Protein AF-F4L832-F1 (afdb_monomer)

Sequence (263 aa):
MEQKNLGWAYYREYYKGLIHEEIEGKIKMSGGSVEAQKMFKNGYPLRYQGEYLDLLHERLRKSANAMIEGQIAGRGILSGVGIKHNMGLLNELVMGFTFDFTTGMPFIAGSSLKGALRAHCERNTPTILQPLLENEQHPFTQKQFVDLLFEGKDTRNPKAPRWLSTYEQCHFIGAAPAVDVLLGTDIITPHQHPLKKPTPLPFLKMQAGGHFQFYFYLSAHVTSFFPADQLLDCFAQMLTRYGLGAKTNYDFGRIDQATWEKF

InterPro domains:
  IPR005537 CRISPR type III-associated protein [PF03787] (93-165)
  IPR010172 CRISPR-associated protein, TM1791 [PTHR39965] (51-257)
  IPR010172 CRISPR-associated protein, TM1791 [TIGR01898] (77-255)

Secondary structure (DSSP, 8-state):
-----HHHHHHTGGGTT-EEEEETTEEEEES--HHHHHHHHH-EEGGGGHHHHHHHHHHHHTT-SEEEEEEE-TT-B---TTS----S-TT---B--EE-TTT--EEEEHHHHHHHHHHHHHTT-HHHHHHHH--TTS---HHHHHHHHHS-EE-SSTTS-EEPPGGGS-EEEEEEE-TT-EEEEEEE---SSTTSPP--EEEEEEPTTSEEEEEEE--HHHHTTS-HHHHHHHHHHHHHHH-SSS-GGGT-S-EEEEEEEE-

Nearest PDB structures (foldseek):
  6ifn-assembly1_E  TM=5.897E-01  e=6.686E-08  Streptococcus thermophilus ND03
  6ifr-assembly1_E  TM=6.059E-01  e=6.277E-08  Streptococcus thermophilus ND03
  8x5d-assembly1_H  TM=5.656E-01  e=5.193E-08  Mycobacterium tuberculosis
  6mus-assembly1_D  TM=5.943E-01  e=2.448E-06  Thermococcus onnurineus
  6ify-assembly1_E  TM=6.165E-01  e=4.322E-06  Streptococcus thermophilus ND03

Mean predicted aligned error: 6.68 Å

Structure (mmCIF, N/CA/C/O backbone):
data_AF-F4L832-F1
#
_entry.id   AF-F4L832-F1
#
loop_
_atom_site.group_PDB
_atom_site.id
_atom_site.type_symbol
_atom_site.label_atom_id
_atom_site.label_alt_id
_atom_site.label_comp_id
_atom_site.label_asym_id
_atom_site.label_entity_id
_atom_site.label_seq_id
_atom_site.pdbx_PDB_ins_code
_atom_site.Cartn_x
_atom_site.Cartn_y
_atom_site.Cartn_z
_atom_site.occupancy
_atom_site.B_iso_or_equiv
_atom_site.auth_seq_id
_atom_site.auth_comp_id
_atom_site.auth_asym_id
_atom_site.auth_atom_id
_atom_site.pdbx_PDB_model_num
ATOM 1 N N . MET A 1 1 ? 17.086 -18.440 -13.517 1.00 60.38 1 MET A N 1
ATOM 2 C CA . MET A 1 1 ? 17.535 -17.038 -13.396 1.00 60.38 1 MET A CA 1
ATOM 3 C C . MET A 1 1 ? 17.931 -16.867 -11.942 1.00 60.38 1 MET A C 1
ATOM 5 O O . MET A 1 1 ? 17.162 -17.315 -11.103 1.00 60.38 1 MET A O 1
ATOM 9 N N . GLU A 1 2 ? 19.136 -16.381 -11.656 1.00 65.31 2 GLU A N 1
ATOM 10 C CA . GLU A 1 2 ? 19.635 -16.241 -10.278 1.00 65.31 2 GLU A CA 1
ATOM 11 C C . GLU A 1 2 ? 18.838 -15.173 -9.510 1.00 65.31 2 GLU A C 1
ATOM 13 O O . GLU A 1 2 ? 18.338 -14.221 -10.124 1.00 65.31 2 GLU A O 1
ATOM 18 N N . GLN A 1 3 ? 18.704 -15.343 -8.191 1.00 73.44 3 GLN A N 1
ATOM 19 C CA . GLN A 1 3 ? 18.137 -14.320 -7.313 1.00 73.44 3 GLN A CA 1
ATOM 20 C C . GLN A 1 3 ? 18.998 -13.060 -7.356 1.00 73.44 3 GLN A C 1
ATOM 22 O O . GLN A 1 3 ? 20.225 -13.112 -7.328 1.00 73.44 3 GLN A O 1
ATOM 27 N N . LYS A 1 4 ? 18.341 -11.907 -7.441 1.00 80.75 4 LYS A N 1
ATOM 28 C CA . LYS A 1 4 ? 18.994 -10.596 -7.526 1.00 80.75 4 LYS A CA 1
ATOM 29 C C . LYS A 1 4 ? 18.297 -9.624 -6.600 1.00 80.75 4 LYS A C 1
ATOM 31 O O . LYS A 1 4 ? 17.077 -9.523 -6.645 1.00 80.75 4 LYS A O 1
ATOM 36 N N . ASN A 1 5 ? 19.053 -8.831 -5.850 1.00 88.44 5 ASN A N 1
ATOM 37 C CA . ASN A 1 5 ? 18.483 -7.708 -5.113 1.00 88.44 5 ASN A CA 1
ATOM 38 C C . ASN A 1 5 ? 17.891 -6.694 -6.115 1.00 88.44 5 ASN A C 1
ATOM 40 O O . ASN A 1 5 ? 18.630 -5.942 -6.757 1.00 88.44 5 ASN A O 1
ATOM 44 N N . LEU A 1 6 ? 16.563 -6.703 -6.289 1.00 90.19 6 LEU A N 1
ATOM 45 C CA . LEU A 1 6 ? 15.897 -5.922 -7.338 1.00 90.19 6 LEU A CA 1
ATOM 46 C C . LEU A 1 6 ? 16.019 -4.419 -7.103 1.00 90.19 6 LEU A C 1
ATOM 48 O O . LEU A 1 6 ? 16.164 -3.670 -8.065 1.00 90.19 6 LEU A O 1
ATOM 52 N N . GLY A 1 7 ? 16.037 -3.981 -5.844 1.00 89.88 7 GLY A N 1
ATOM 53 C CA . GLY A 1 7 ? 16.311 -2.594 -5.484 1.00 89.88 7 GLY A CA 1
ATOM 54 C C . GLY A 1 7 ? 17.694 -2.142 -5.944 1.00 89.88 7 GLY A C 1
ATOM 55 O O . GLY A 1 7 ? 17.823 -1.094 -6.572 1.00 89.88 7 GLY A O 1
ATOM 56 N N . TRP A 1 8 ? 18.735 -2.938 -5.702 1.00 89.06 8 TRP A N 1
ATOM 57 C CA . TRP A 1 8 ? 20.086 -2.621 -6.166 1.00 89.06 8 TRP A CA 1
ATOM 58 C C . TRP A 1 8 ? 20.197 -2.675 -7.695 1.00 89.06 8 TRP A C 1
ATOM 60 O O . TRP A 1 8 ? 20.806 -1.789 -8.301 1.00 89.06 8 TRP A O 1
ATOM 70 N N . ALA A 1 9 ? 19.545 -3.654 -8.328 1.00 89.00 9 ALA A N 1
ATOM 71 C CA . ALA A 1 9 ? 19.466 -3.741 -9.783 1.00 89.00 9 ALA A CA 1
ATOM 72 C C . ALA A 1 9 ? 18.782 -2.504 -10.391 1.00 89.00 9 ALA A C 1
ATOM 74 O O . ALA A 1 9 ? 19.250 -1.970 -11.396 1.00 89.00 9 ALA A O 1
ATOM 75 N N . TYR A 1 10 ? 17.708 -2.020 -9.762 1.00 88.94 10 TYR A N 1
ATOM 76 C CA . TYR A 1 10 ? 16.971 -0.834 -10.187 1.00 88.94 10 TYR A CA 1
ATOM 77 C C . TYR A 1 10 ? 17.787 0.442 -9.961 1.00 88.94 10 TYR A C 1
ATOM 79 O O . TYR A 1 10 ? 18.141 1.112 -10.921 1.00 88.94 10 TYR A O 1
ATOM 87 N N . TYR A 1 11 ? 18.180 0.738 -8.719 1.00 87.12 11 TYR A N 1
ATOM 88 C CA . TYR A 1 11 ? 18.820 2.011 -8.371 1.00 87.12 11 TYR A CA 1
ATOM 89 C C . TYR A 1 11 ? 20.280 2.135 -8.817 1.00 87.12 11 TYR A C 1
ATOM 91 O O . TYR A 1 11 ? 20.771 3.256 -8.954 1.00 87.12 11 TYR A O 1
ATOM 99 N N . ARG A 1 12 ? 21.011 1.024 -8.988 1.00 86.06 12 ARG A N 1
ATOM 100 C CA . ARG A 1 12 ? 22.450 1.051 -9.302 1.00 86.06 12 ARG A CA 1
ATOM 101 C C . ARG A 1 12 ? 22.798 0.362 -10.612 1.00 86.06 12 ARG A C 1
ATOM 103 O O . ARG A 1 12 ? 23.390 1.008 -11.474 1.00 86.06 12 ARG A O 1
ATOM 110 N N . GLU A 1 13 ? 22.462 -0.917 -10.791 1.00 85.81 13 GLU A N 1
ATOM 111 C CA . GLU A 1 13 ? 22.891 -1.633 -12.008 1.00 85.81 13 GLU A CA 1
ATOM 112 C C . GLU A 1 13 ? 22.283 -1.074 -13.283 1.00 85.81 13 GLU A C 1
ATOM 114 O O . GLU A 1 13 ? 22.968 -1.037 -14.304 1.00 85.81 13 GLU A O 1
ATOM 119 N N . TYR A 1 14 ? 21.035 -0.608 -13.224 1.00 84.12 14 TYR A N 1
ATOM 120 C CA . TYR A 1 14 ? 20.351 0.023 -14.349 1.00 84.12 14 TYR A CA 1
ATOM 121 C C . TYR A 1 14 ? 21.203 1.128 -14.999 1.00 84.12 14 TYR A C 1
ATOM 123 O O . TYR A 1 14 ? 21.216 1.259 -16.228 1.00 84.12 14 TYR A O 1
ATOM 131 N N . TYR A 1 15 ? 21.971 1.857 -14.180 1.00 80.94 15 TYR A N 1
ATOM 132 C CA . TYR A 1 15 ? 22.859 2.943 -14.596 1.00 80.94 15 TYR A CA 1
ATOM 133 C C . TYR A 1 15 ? 24.339 2.548 -14.719 1.00 80.94 15 TYR A C 1
ATOM 135 O O . TYR A 1 15 ? 25.163 3.354 -15.156 1.00 80.94 15 TYR A O 1
ATOM 143 N N . LYS A 1 16 ? 24.721 1.325 -14.336 1.00 79.19 16 LYS A N 1
ATOM 144 C CA . LYS A 1 16 ? 26.123 0.888 -14.348 1.00 79.19 16 LYS A CA 1
ATOM 145 C C . LYS A 1 16 ? 26.653 0.836 -15.778 1.00 79.19 16 LYS A C 1
ATOM 147 O O . LYS A 1 16 ? 26.051 0.192 -16.627 1.00 79.19 16 LYS A O 1
ATOM 152 N N . GLY A 1 17 ? 27.811 1.446 -16.021 1.00 66.44 17 GLY A N 1
ATOM 153 C CA . GLY A 1 17 ? 28.461 1.437 -17.335 1.00 66.44 17 GLY A CA 1
ATOM 154 C C . GLY A 1 17 ? 27.869 2.428 -18.336 1.00 66.44 17 GLY A C 1
ATOM 155 O O . GLY A 1 17 ? 28.212 2.354 -19.512 1.00 66.44 17 GLY A O 1
ATOM 156 N N . LEU A 1 18 ? 26.998 3.335 -17.884 1.00 68.25 18 LEU A N 1
ATOM 157 C CA . LEU A 1 18 ? 26.601 4.481 -18.688 1.00 68.25 18 LEU A CA 1
ATOM 158 C C . LEU A 1 18 ? 27.792 5.404 -18.903 1.00 68.25 18 LEU A C 1
ATOM 160 O O . LEU A 1 18 ? 28.392 5.896 -17.946 1.00 68.25 18 LEU A O 1
ATOM 164 N N . ILE A 1 19 ? 28.106 5.632 -20.168 1.00 59.28 19 ILE A N 1
ATOM 165 C CA . ILE A 1 19 ? 29.060 6.626 -20.621 1.00 59.28 19 ILE A CA 1
ATOM 166 C C . ILE A 1 19 ? 28.260 7.882 -20.961 1.00 59.28 19 ILE A C 1
ATOM 168 O O . ILE A 1 19 ? 27.184 7.835 -21.560 1.00 59.28 19 ILE A O 1
ATOM 172 N N . HIS A 1 20 ? 28.768 9.016 -20.494 1.00 59.28 20 HIS A N 1
ATOM 173 C CA . HIS A 1 20 ? 28.181 10.317 -20.751 1.00 59.28 20 HIS A CA 1
ATOM 174 C C . HIS A 1 20 ? 28.579 10.774 -22.157 1.00 59.28 20 HIS A C 1
ATOM 176 O O . HIS A 1 20 ? 29.700 11.237 -22.362 1.00 59.28 20 HIS A O 1
ATOM 182 N N . GLU A 1 21 ? 27.666 10.642 -23.117 1.00 58.84 21 GLU A N 1
ATOM 183 C CA . GLU A 1 21 ? 27.825 11.199 -24.460 1.00 58.84 21 GLU A CA 1
ATOM 184 C C . GLU A 1 21 ? 26.785 12.291 -24.703 1.00 58.84 21 GLU A C 1
ATOM 186 O O . GLU A 1 21 ? 25.569 12.063 -24.675 1.00 58.84 21 GLU A O 1
ATOM 191 N N . GLU A 1 22 ? 27.282 13.502 -24.941 1.00 55.94 22 GLU A N 1
ATOM 192 C CA . GLU A 1 22 ? 26.466 14.638 -25.337 1.00 55.94 22 GLU A CA 1
ATOM 193 C C . GLU A 1 22 ? 26.288 14.614 -26.858 1.00 55.94 22 GLU A C 1
ATOM 195 O O . GLU A 1 22 ? 27.242 14.786 -27.616 1.00 55.94 22 GLU A O 1
ATOM 200 N N . ILE A 1 23 ? 25.057 14.376 -27.314 1.00 58.91 23 ILE A N 1
ATOM 201 C CA . ILE A 1 23 ? 24.708 14.355 -28.737 1.00 58.91 23 ILE A CA 1
ATOM 202 C C . ILE A 1 23 ? 23.571 15.355 -28.945 1.00 58.91 23 ILE A C 1
ATOM 204 O O . ILE A 1 23 ? 22.490 15.194 -28.381 1.00 58.91 23 ILE A O 1
ATOM 208 N N . GLU A 1 24 ? 23.811 16.398 -29.746 1.00 58.53 24 GLU A N 1
ATOM 209 C CA . GLU A 1 24 ? 22.832 17.467 -30.032 1.00 58.53 24 GLU A CA 1
ATOM 210 C C . GLU A 1 24 ? 22.280 18.160 -28.763 1.00 58.53 24 GLU A C 1
ATOM 212 O O . GLU A 1 24 ? 21.089 18.463 -28.668 1.00 58.53 24 GLU A O 1
ATOM 217 N N . GLY A 1 25 ? 23.130 18.377 -27.750 1.00 62.59 25 GLY A N 1
ATOM 218 C CA . GLY A 1 25 ? 22.741 19.016 -26.482 1.00 62.59 25 GLY A CA 1
ATOM 219 C C . GLY A 1 25 ? 21.813 18.167 -25.602 1.00 62.59 25 GLY A C 1
ATOM 220 O O . GLY A 1 25 ? 21.220 18.675 -24.649 1.00 62.59 25 GLY A O 1
ATOM 221 N N . LYS A 1 26 ? 21.649 16.875 -25.919 1.00 55.97 26 LYS A N 1
ATOM 222 C CA . LYS A 1 26 ? 20.944 15.895 -25.088 1.00 55.97 26 LYS A CA 1
ATOM 223 C C . LYS A 1 26 ? 21.894 14.782 -24.677 1.00 55.97 26 LYS A C 1
ATOM 225 O O . LYS A 1 26 ? 22.643 14.252 -25.495 1.00 55.97 26 LYS A O 1
ATOM 230 N N . ILE A 1 27 ? 21.800 14.386 -23.411 1.00 58.72 27 ILE A N 1
ATOM 231 C CA . ILE A 1 27 ? 22.553 13.250 -22.889 1.00 58.72 27 ILE A CA 1
ATOM 232 C C . ILE A 1 27 ? 21.872 11.971 -23.385 1.00 58.72 27 ILE A C 1
ATOM 234 O O . ILE A 1 27 ? 20.693 11.719 -23.102 1.00 58.72 27 ILE A O 1
ATOM 238 N N . LYS A 1 28 ? 22.603 11.167 -24.158 1.00 59.31 28 LYS A N 1
ATOM 239 C CA . LYS A 1 28 ? 22.165 9.832 -24.576 1.00 59.31 28 LYS A CA 1
ATOM 240 C C . LYS A 1 28 ? 22.881 8.764 -23.761 1.00 59.31 28 LYS A C 1
ATOM 242 O O . LYS A 1 28 ? 23.989 8.954 -23.281 1.00 59.31 28 LYS A O 1
ATOM 247 N N . MET A 1 29 ? 22.216 7.620 -23.628 1.00 60.00 29 MET A N 1
ATOM 248 C CA . MET A 1 29 ? 22.819 6.421 -23.058 1.00 60.00 29 MET A CA 1
ATOM 249 C C . MET A 1 29 ? 23.718 5.768 -24.116 1.00 60.00 29 MET A C 1
ATOM 251 O O . MET A 1 29 ? 23.193 5.213 -25.084 1.00 60.00 29 MET A O 1
ATOM 255 N N . SER A 1 30 ? 25.039 5.805 -23.938 1.00 52.66 30 SER A N 1
ATOM 256 C CA . SER A 1 30 ? 25.967 4.881 -24.598 1.00 52.66 30 SER A CA 1
ATOM 257 C C . SER A 1 30 ? 26.594 3.984 -23.523 1.00 52.66 30 SER A C 1
ATOM 259 O O . SER A 1 30 ? 27.064 4.453 -22.492 1.00 52.66 30 SER A O 1
ATOM 261 N N . GLY A 1 31 ? 26.502 2.661 -23.683 1.00 54.34 31 G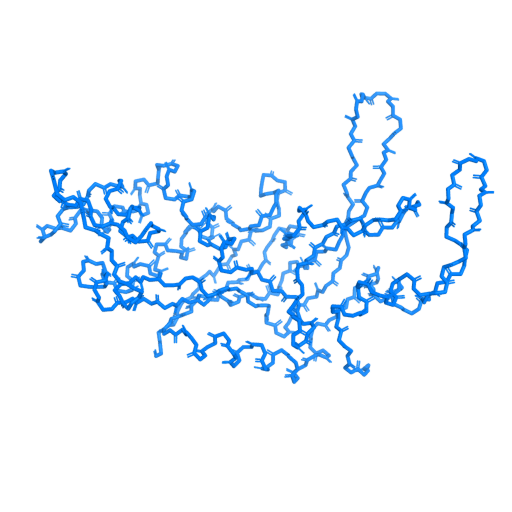LY A N 1
ATOM 262 C CA . GLY A 1 31 ? 26.856 1.725 -22.603 1.00 54.34 31 GLY A CA 1
ATOM 263 C C . GLY A 1 31 ? 25.839 1.679 -21.445 1.00 54.34 31 GLY A C 1
ATOM 264 O O . GLY A 1 31 ? 24.960 2.526 -21.318 1.00 54.34 31 GLY A O 1
ATOM 265 N N . GLY A 1 32 ? 25.890 0.610 -20.645 1.00 54.06 32 GLY A N 1
ATOM 266 C CA . GLY A 1 32 ? 24.939 0.297 -19.571 1.00 54.06 32 GLY A CA 1
ATOM 267 C C . GLY A 1 32 ? 24.910 -1.208 -19.269 1.00 54.06 32 GLY A C 1
ATOM 268 O O . GLY A 1 32 ? 25.296 -2.002 -20.131 1.00 54.06 32 GLY A O 1
ATOM 269 N N . SER A 1 33 ? 24.422 -1.644 -18.099 1.00 63.56 33 SER A N 1
ATOM 270 C CA . SER A 1 33 ? 24.081 -3.061 -17.891 1.00 63.56 33 SER A CA 1
ATOM 271 C C . SER A 1 33 ? 22.912 -3.417 -18.808 1.00 63.56 33 SER A C 1
ATOM 273 O O . SER A 1 33 ? 21.738 -3.254 -18.464 1.00 63.56 33 SER A O 1
ATOM 275 N N . VAL A 1 34 ? 23.246 -3.889 -20.014 1.00 68.25 34 VAL A N 1
ATOM 276 C CA . VAL A 1 34 ? 22.296 -4.380 -21.020 1.00 68.25 34 VAL A CA 1
ATOM 277 C C . VAL A 1 34 ? 21.351 -5.397 -20.388 1.00 68.25 34 VAL A C 1
ATOM 279 O O . VAL A 1 34 ? 20.174 -5.443 -20.729 1.00 68.25 34 VAL A O 1
ATOM 282 N N . GLU A 1 35 ? 21.856 -6.178 -19.438 1.00 75.81 35 GLU A N 1
ATOM 283 C CA . GLU A 1 35 ? 21.089 -7.176 -18.715 1.00 75.81 35 GLU A CA 1
ATOM 284 C C . GLU A 1 35 ? 20.028 -6.552 -17.800 1.00 75.81 35 GLU A C 1
ATOM 286 O O . GLU A 1 35 ? 18.855 -6.863 -17.975 1.00 75.81 35 GLU A O 1
ATOM 291 N N . ALA A 1 36 ? 20.385 -5.630 -16.894 1.00 78.44 36 ALA A N 1
ATOM 292 C CA . ALA A 1 36 ? 19.419 -5.008 -15.977 1.00 78.44 36 ALA A CA 1
ATOM 293 C C . ALA A 1 36 ? 18.361 -4.181 -16.729 1.00 78.44 36 ALA A C 1
ATOM 295 O O . ALA A 1 36 ? 17.170 -4.234 -16.420 1.00 78.44 36 ALA A O 1
ATOM 296 N N . GLN A 1 37 ? 18.768 -3.4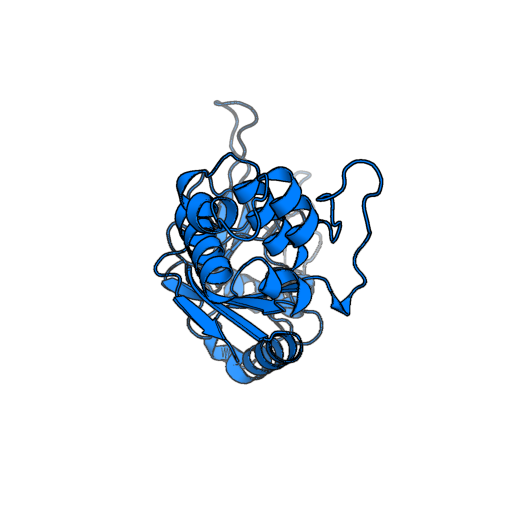62 -17.777 1.00 78.19 37 GLN A N 1
ATOM 297 C CA . GLN A 1 37 ? 17.837 -2.685 -18.597 1.00 78.19 37 GLN A CA 1
ATOM 298 C C . GLN A 1 37 ? 16.880 -3.584 -19.389 1.00 78.19 37 GLN A C 1
ATOM 300 O O . GLN A 1 37 ? 15.681 -3.304 -19.430 1.00 78.19 37 GLN A O 1
ATOM 305 N N . LYS A 1 38 ? 17.378 -4.674 -19.995 1.00 81.12 38 LYS A N 1
ATOM 306 C CA . LYS A 1 38 ? 16.525 -5.672 -20.662 1.00 81.12 38 LYS A CA 1
ATOM 307 C C . LYS A 1 38 ? 15.611 -6.373 -19.664 1.00 81.12 38 LYS A C 1
ATOM 309 O O . LYS A 1 38 ? 14.452 -6.591 -19.984 1.00 81.12 38 LYS A O 1
ATOM 314 N N . MET A 1 39 ? 16.105 -6.676 -18.466 1.00 84.75 39 MET A N 1
ATOM 315 C CA . MET A 1 39 ? 15.353 -7.337 -17.402 1.00 84.75 39 MET A CA 1
ATOM 316 C C . MET A 1 39 ? 14.091 -6.551 -17.034 1.00 84.75 39 MET A C 1
ATOM 318 O O . MET A 1 39 ? 12.999 -7.105 -17.064 1.00 84.75 39 MET A O 1
ATOM 322 N N . PHE A 1 40 ? 14.209 -5.249 -16.754 1.00 84.56 40 PHE A N 1
ATOM 323 C CA . PHE A 1 40 ? 13.033 -4.444 -16.414 1.00 84.56 40 PHE A CA 1
ATOM 324 C C . PHE A 1 40 ? 12.120 -4.196 -17.620 1.00 84.56 40 PHE A C 1
ATOM 326 O O . PHE A 1 40 ? 10.904 -4.301 -17.483 1.00 84.56 40 PHE A O 1
ATOM 333 N N . LYS A 1 41 ? 12.680 -3.923 -18.808 1.00 81.62 41 LYS A N 1
ATOM 334 C CA . LYS A 1 41 ? 11.889 -3.656 -20.025 1.00 81.62 41 LYS A CA 1
ATOM 335 C C . LYS A 1 41 ? 11.112 -4.877 -20.523 1.00 81.62 41 LYS A C 1
ATOM 337 O O . LYS A 1 41 ? 9.981 -4.727 -20.971 1.00 81.62 41 LYS A O 1
ATOM 342 N N . ASN A 1 42 ? 11.695 -6.071 -20.428 1.00 85.00 42 ASN A N 1
ATOM 343 C CA . ASN A 1 42 ? 11.050 -7.321 -20.847 1.00 85.00 42 ASN A CA 1
ATOM 344 C C . ASN A 1 42 ? 10.125 -7.900 -19.764 1.00 85.00 42 ASN A C 1
ATOM 346 O O . ASN A 1 42 ? 9.394 -8.853 -20.023 1.00 85.00 42 ASN A O 1
ATOM 350 N N . GLY A 1 43 ? 10.159 -7.316 -18.568 1.00 85.00 43 GLY A N 1
ATOM 351 C CA . GLY A 1 43 ? 9.450 -7.784 -17.394 1.00 85.00 43 GLY A CA 1
ATOM 352 C C . GLY A 1 43 ? 10.228 -8.831 -16.596 1.00 85.00 43 GLY A C 1
ATOM 353 O O . GLY A 1 43 ? 11.010 -9.617 -17.135 1.00 85.00 43 GLY A O 1
ATOM 354 N N . TYR A 1 44 ? 10.001 -8.833 -15.283 1.00 85.44 44 TYR A N 1
ATOM 355 C CA . TYR A 1 44 ? 10.706 -9.695 -14.337 1.00 85.44 44 TYR A CA 1
ATOM 356 C C . TYR A 1 44 ? 9.737 -10.416 -13.384 1.00 85.44 44 TYR A C 1
ATOM 358 O O . TYR A 1 44 ? 9.117 -9.760 -12.542 1.00 85.44 44 TYR A O 1
ATOM 366 N N . PRO A 1 45 ? 9.569 -11.747 -13.510 1.00 86.31 45 PRO A N 1
ATOM 367 C CA . PRO A 1 45 ? 8.714 -12.533 -12.619 1.00 86.31 45 PRO A CA 1
ATOM 368 C C . PRO A 1 45 ? 9.276 -12.598 -11.192 1.00 86.31 45 PRO A C 1
ATOM 370 O O . PRO A 1 45 ? 10.419 -13.020 -11.001 1.00 86.31 45 PRO A O 1
ATOM 373 N N . LEU A 1 46 ? 8.470 -12.260 -10.181 1.00 83.19 46 LEU A N 1
ATOM 374 C CA . LEU A 1 46 ? 8.908 -12.286 -8.780 1.00 83.19 46 LEU A CA 1
ATOM 375 C C . LEU A 1 46 ? 9.076 -13.695 -8.207 1.00 83.19 46 LEU A C 1
ATOM 377 O O . LEU A 1 46 ? 9.824 -13.858 -7.252 1.00 83.19 46 LEU A O 1
ATOM 381 N N . ARG A 1 47 ? 8.517 -14.736 -8.832 1.00 81.50 47 ARG A N 1
ATOM 382 C CA . ARG A 1 47 ? 8.802 -16.142 -8.478 1.00 81.50 47 ARG A CA 1
ATOM 383 C C . ARG A 1 47 ? 10.294 -16.500 -8.478 1.00 81.50 47 ARG A C 1
ATOM 385 O O . ARG A 1 47 ? 10.686 -17.482 -7.862 1.00 81.50 47 ARG A O 1
ATOM 392 N N . TYR A 1 48 ? 11.138 -15.727 -9.166 1.00 80.44 48 TYR A N 1
ATOM 393 C CA . TYR A 1 48 ? 12.593 -15.905 -9.126 1.00 80.44 48 TYR A CA 1
ATOM 394 C C . TYR A 1 48 ? 13.240 -15.361 -7.845 1.00 80.44 48 TYR A C 1
ATOM 396 O O . TYR A 1 48 ? 14.445 -15.494 -7.691 1.00 80.44 48 TYR A O 1
ATOM 404 N N . GLN A 1 49 ? 12.460 -14.769 -6.938 1.00 84.50 49 GLN A N 1
ATOM 405 C CA . GLN A 1 49 ? 12.902 -14.102 -5.711 1.00 84.50 49 GLN A CA 1
ATOM 406 C C . GLN A 1 49 ? 12.365 -14.770 -4.442 1.00 84.50 49 GLN A C 1
ATOM 408 O O . GLN A 1 49 ? 12.291 -14.105 -3.417 1.00 84.50 49 GLN A O 1
ATOM 413 N N . GLY A 1 50 ? 11.981 -16.054 -4.509 1.00 85.00 50 GLY A N 1
ATOM 414 C CA . GLY A 1 50 ? 11.295 -16.775 -3.424 1.00 85.00 50 GLY A CA 1
ATOM 415 C C . GLY A 1 50 ? 11.831 -16.460 -2.025 1.00 85.00 50 GLY A C 1
ATOM 416 O O . GLY A 1 50 ? 11.104 -15.891 -1.227 1.00 85.00 50 GLY A O 1
ATOM 417 N N . GLU A 1 51 ? 13.126 -16.680 -1.774 1.00 89.38 51 GLU A N 1
ATOM 418 C CA . GLU A 1 51 ? 13.729 -16.449 -0.448 1.00 89.38 51 GLU A CA 1
ATOM 419 C C . GLU A 1 51 ? 13.647 -14.983 0.015 1.00 89.38 51 GLU A C 1
ATOM 421 O O . GLU A 1 51 ? 13.317 -14.706 1.166 1.00 89.38 51 GLU A O 1
ATOM 426 N N . TYR A 1 52 ? 13.919 -14.016 -0.866 1.00 90.88 52 TYR A N 1
ATOM 427 C CA . TYR A 1 52 ? 13.819 -12.592 -0.523 1.00 90.88 52 TYR A CA 1
ATOM 428 C C . TYR A 1 52 ? 12.378 -12.144 -0.317 1.00 90.88 52 TYR A C 1
ATOM 430 O O . TYR A 1 52 ? 12.118 -11.260 0.503 1.00 90.88 52 TYR A O 1
ATOM 438 N N . LEU A 1 53 ? 11.444 -12.747 -1.049 1.00 91.12 53 LEU A N 1
ATOM 439 C CA . LEU A 1 53 ? 10.033 -12.467 -0.882 1.00 91.12 53 LEU A CA 1
ATOM 440 C C . LEU A 1 53 ? 9.511 -13.052 0.433 1.00 91.12 53 LEU A C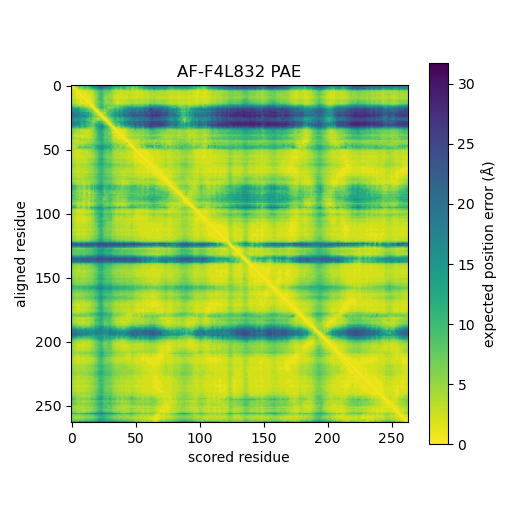 1
ATOM 442 O O . LEU A 1 53 ? 8.849 -12.340 1.186 1.00 91.12 53 LEU A O 1
ATOM 446 N N . ASP A 1 54 ? 9.896 -14.282 0.759 1.00 92.62 54 ASP A N 1
ATOM 447 C CA . ASP A 1 54 ? 9.568 -14.942 2.022 1.00 92.62 54 ASP A CA 1
ATOM 448 C C . ASP A 1 54 ? 10.098 -14.136 3.216 1.00 92.62 54 ASP A C 1
ATOM 450 O O . ASP A 1 54 ? 9.353 -13.866 4.158 1.00 92.62 54 ASP A O 1
ATOM 454 N N . LEU A 1 55 ? 11.342 -13.645 3.144 1.00 93.25 55 LEU A N 1
ATOM 455 C CA . LEU A 1 55 ? 11.922 -12.762 4.165 1.00 93.25 55 LEU A CA 1
ATOM 456 C C . LEU A 1 55 ? 11.146 -11.443 4.321 1.00 93.25 55 LEU A C 1
ATOM 458 O O . LEU A 1 55 ? 10.975 -10.947 5.441 1.00 93.25 55 LEU A O 1
ATOM 462 N N . LEU A 1 56 ? 10.669 -10.855 3.217 1.00 93.75 56 LEU A N 1
ATOM 463 C CA . LEU A 1 56 ? 9.839 -9.651 3.270 1.00 93.75 56 LEU A CA 1
ATOM 464 C C . LEU A 1 56 ? 8.510 -9.949 3.975 1.00 93.75 56 LEU A C 1
ATOM 466 O O . LEU A 1 56 ? 8.131 -9.206 4.885 1.00 93.75 56 LEU A O 1
ATOM 470 N N . HIS A 1 57 ? 7.829 -11.031 3.592 1.00 95.00 57 HIS A N 1
ATOM 471 C CA . HIS A 1 57 ? 6.574 -11.450 4.213 1.00 95.00 57 HIS A CA 1
ATOM 472 C C . HIS A 1 57 ? 6.754 -11.781 5.695 1.00 95.00 57 HIS A C 1
ATOM 474 O O . HIS A 1 57 ? 5.970 -11.302 6.510 1.00 95.00 57 HIS A O 1
ATOM 480 N N . GLU A 1 58 ? 7.809 -12.506 6.079 1.00 94.06 58 GLU A N 1
ATOM 481 C CA . GLU A 1 58 ? 8.116 -12.820 7.479 1.00 94.06 58 GLU A CA 1
ATOM 482 C C . GLU A 1 58 ? 8.229 -11.540 8.315 1.00 94.06 58 GLU A C 1
ATOM 484 O O . GLU A 1 58 ? 7.638 -11.422 9.391 1.00 94.06 58 GLU A O 1
ATOM 489 N N . ARG A 1 59 ? 8.948 -10.536 7.806 1.00 92.81 59 ARG A N 1
ATOM 490 C CA . ARG A 1 59 ? 9.140 -9.267 8.512 1.00 92.81 59 ARG A CA 1
ATOM 491 C C . ARG A 1 59 ? 7.849 -8.460 8.640 1.00 92.81 59 ARG A C 1
ATOM 493 O O . ARG A 1 59 ? 7.619 -7.863 9.690 1.00 92.81 59 ARG A O 1
ATOM 500 N N . LEU A 1 60 ? 7.026 -8.409 7.591 1.00 94.06 60 LEU A N 1
ATOM 501 C CA . LEU A 1 60 ? 5.735 -7.716 7.648 1.00 94.06 60 LEU A CA 1
ATOM 502 C C . LEU A 1 60 ? 4.766 -8.446 8.590 1.00 94.06 60 LEU A C 1
ATOM 504 O O . LEU A 1 60 ? 4.134 -7.802 9.426 1.00 94.06 60 LEU A O 1
ATOM 508 N N . ARG A 1 61 ? 4.718 -9.781 8.518 1.00 94.88 61 ARG A N 1
ATOM 509 C CA . ARG A 1 61 ? 3.848 -10.634 9.338 1.00 94.88 61 ARG A CA 1
ATOM 510 C C . ARG A 1 61 ? 4.216 -10.589 10.822 1.00 94.88 61 ARG A C 1
ATOM 512 O O . ARG A 1 61 ? 3.313 -10.551 11.645 1.00 94.88 61 ARG A O 1
ATOM 519 N N . LYS A 1 62 ? 5.505 -10.488 11.180 1.00 95.19 62 LYS A N 1
ATOM 520 C CA . LYS A 1 62 ? 5.970 -10.325 12.580 1.00 95.19 62 LYS A CA 1
ATOM 521 C C . LYS A 1 62 ? 5.389 -9.105 13.301 1.00 95.19 62 LYS A C 1
ATOM 523 O O . LYS A 1 62 ? 5.316 -9.110 14.525 1.00 95.19 62 LYS A O 1
ATOM 528 N N . SER A 1 63 ? 5.010 -8.068 12.557 1.00 94.19 63 SER A N 1
ATOM 529 C CA . SER A 1 63 ? 4.463 -6.820 13.104 1.00 94.19 63 SER A CA 1
ATOM 530 C C . SER A 1 63 ? 2.956 -6.679 12.875 1.00 94.19 63 SER A C 1
ATOM 532 O O . SER A 1 63 ? 2.406 -5.611 13.128 1.00 94.19 63 SER A O 1
ATOM 534 N N . ALA A 1 64 ? 2.293 -7.716 12.363 1.00 97.44 64 ALA A N 1
ATOM 535 C CA . ALA A 1 64 ? 0.886 -7.707 11.991 1.00 97.44 64 ALA A CA 1
ATOM 536 C C . ALA A 1 64 ? 0.105 -8.764 12.786 1.00 97.44 64 ALA A C 1
ATOM 538 O O . ALA A 1 64 ? 0.681 -9.725 13.286 1.00 97.44 64 ALA A O 1
ATOM 539 N N . ASN A 1 65 ? -1.212 -8.597 12.865 1.00 97.62 65 ASN A N 1
ATOM 540 C CA . ASN A 1 65 ? -2.159 -9.613 13.352 1.00 97.62 65 ASN A CA 1
ATOM 541 C C . ASN A 1 65 ? -3.348 -9.817 12.389 1.00 97.62 65 ASN A C 1
ATOM 543 O O . ASN A 1 65 ? -4.289 -10.556 12.675 1.00 97.62 65 ASN A O 1
ATOM 547 N N . ALA A 1 66 ? -3.329 -9.128 11.247 1.00 98.19 66 ALA A N 1
ATOM 548 C CA . ALA A 1 66 ? -4.301 -9.289 10.184 1.00 98.19 66 ALA A CA 1
ATOM 549 C C . ALA A 1 66 ? -3.687 -8.956 8.822 1.00 98.19 66 ALA A C 1
ATOM 551 O O . ALA A 1 66 ? -2.724 -8.184 8.713 1.00 98.19 66 ALA A O 1
ATOM 552 N N . MET A 1 67 ? -4.278 -9.517 7.771 1.00 97.81 67 MET A N 1
ATOM 553 C CA . MET A 1 67 ? -3.870 -9.292 6.392 1.00 97.81 67 MET A CA 1
ATOM 554 C C . MET A 1 67 ? -5.077 -9.268 5.457 1.00 97.81 67 MET A C 1
ATOM 556 O O . MET A 1 67 ? -6.063 -9.963 5.683 1.00 97.81 67 MET A O 1
ATOM 560 N N . ILE A 1 68 ? -4.971 -8.486 4.386 1.00 98.19 68 ILE A N 1
ATOM 561 C CA . ILE A 1 68 ? -5.863 -8.546 3.225 1.00 98.19 68 ILE A CA 1
ATOM 562 C C . ILE A 1 68 ? -5.027 -9.008 2.038 1.00 98.19 68 ILE A C 1
ATOM 564 O O . ILE A 1 68 ? -3.965 -8.447 1.792 1.00 98.19 68 ILE A O 1
ATOM 568 N N . GLU A 1 69 ? -5.499 -9.990 1.291 1.00 97.06 69 GLU A N 1
ATOM 569 C CA . GLU A 1 69 ? -4.963 -10.358 -0.013 1.00 97.06 69 GLU A CA 1
ATOM 570 C C . GLU A 1 69 ? -5.914 -9.872 -1.106 1.00 97.06 69 GLU A C 1
ATOM 572 O O . GLU A 1 69 ? -7.126 -9.995 -0.959 1.00 97.06 69 GLU A O 1
ATOM 577 N N . GLY A 1 70 ? -5.386 -9.309 -2.190 1.00 96.00 70 GLY A N 1
ATOM 578 C CA . GLY A 1 70 ? -6.196 -8.916 -3.341 1.00 96.00 70 GLY A CA 1
ATOM 579 C C . GLY A 1 70 ? -5.431 -9.018 -4.653 1.00 96.00 70 GLY A C 1
ATOM 580 O O . GLY A 1 70 ? -4.223 -8.764 -4.704 1.00 96.00 70 GLY A O 1
ATOM 581 N N . GLN A 1 71 ? -6.138 -9.374 -5.722 1.00 95.50 71 GLN A N 1
ATOM 582 C CA . GLN A 1 71 ? -5.568 -9.501 -7.057 1.00 95.50 71 GLN A CA 1
ATOM 583 C C . GLN A 1 71 ? -5.459 -8.129 -7.721 1.00 95.50 71 GLN A C 1
ATOM 585 O O . GLN A 1 71 ? -6.420 -7.367 -7.766 1.00 95.50 71 GLN A O 1
ATOM 590 N N . ILE A 1 72 ? -4.301 -7.795 -8.282 1.00 93.88 72 ILE A N 1
ATOM 591 C CA . ILE A 1 72 ? -4.129 -6.539 -9.012 1.00 93.88 72 ILE A CA 1
ATOM 592 C C . ILE A 1 72 ? -4.807 -6.631 -10.381 1.00 93.88 72 ILE A C 1
ATOM 594 O O . ILE A 1 72 ? -4.538 -7.544 -11.161 1.00 93.88 72 ILE A O 1
ATOM 598 N N . ALA A 1 73 ? -5.607 -5.624 -10.712 1.00 93.19 73 ALA A N 1
ATOM 599 C CA . ALA A 1 73 ? -6.367 -5.538 -11.953 1.00 93.19 73 ALA A CA 1
ATOM 600 C C . ALA A 1 73 ? -6.001 -4.296 -12.789 1.00 93.19 73 ALA A C 1
ATOM 602 O O . ALA A 1 73 ? -5.054 -3.554 -12.493 1.00 93.19 73 ALA A O 1
ATOM 603 N N . GLY A 1 74 ? -6.753 -4.074 -13.871 1.00 93.00 74 GLY A N 1
ATOM 604 C CA . GLY A 1 74 ? -6.583 -2.931 -14.770 1.00 93.00 74 GLY A CA 1
ATOM 605 C C . GLY A 1 74 ? -5.194 -2.892 -15.409 1.00 93.00 74 GLY A C 1
ATOM 606 O O . GLY A 1 74 ? -4.692 -3.889 -15.931 1.00 93.00 74 GLY A O 1
ATOM 607 N N . ARG A 1 75 ? -4.530 -1.735 -15.342 1.00 92.00 75 ARG A N 1
ATOM 608 C CA . ARG A 1 75 ? -3.172 -1.548 -15.881 1.00 92.00 75 ARG A CA 1
ATOM 609 C C . ARG A 1 75 ? -2.065 -2.035 -14.951 1.00 92.00 75 ARG A C 1
ATOM 611 O O . ARG A 1 75 ? -0.891 -1.841 -15.281 1.00 92.00 75 ARG A O 1
ATOM 618 N N . GLY A 1 76 ? -2.395 -2.670 -13.832 1.00 92.94 76 GLY A N 1
ATOM 619 C CA . GLY A 1 76 ? -1.434 -3.020 -12.796 1.00 92.94 76 GLY A CA 1
ATOM 620 C C . GLY A 1 76 ? -1.323 -1.936 -11.728 1.00 92.94 76 GLY A C 1
ATOM 621 O O . GLY A 1 76 ? -2.047 -0.940 -11.750 1.00 92.94 76 GLY A O 1
ATOM 622 N N . ILE A 1 77 ? -0.393 -2.095 -10.793 1.00 91.81 77 ILE A N 1
ATOM 623 C CA . ILE A 1 77 ? -0.202 -1.149 -9.692 1.00 91.81 77 ILE A CA 1
ATOM 624 C C . ILE A 1 77 ? 1.049 -0.302 -9.912 1.00 91.81 77 ILE A C 1
ATOM 626 O O . ILE A 1 77 ? 2.115 -0.792 -10.290 1.00 91.81 77 ILE A O 1
ATOM 630 N N . LEU A 1 78 ? 0.895 0.999 -9.678 1.00 89.25 78 LEU A N 1
ATOM 631 C CA . LEU A 1 78 ? 1.963 1.984 -9.719 1.00 89.25 78 LEU A CA 1
ATOM 632 C C . LEU A 1 78 ? 2.076 2.626 -8.340 1.00 89.25 78 LEU A C 1
ATOM 634 O O . LEU A 1 78 ? 1.148 3.280 -7.872 1.00 89.25 78 LEU A O 1
ATOM 638 N N . SER A 1 79 ? 3.228 2.465 -7.704 1.00 84.31 79 SER A N 1
ATOM 639 C CA . SER A 1 79 ? 3.582 3.169 -6.472 1.00 84.31 79 SER A CA 1
ATOM 640 C C . SER A 1 79 ? 4.835 4.013 -6.703 1.00 84.31 79 SER A C 1
ATOM 642 O O . SER A 1 79 ? 5.393 3.980 -7.793 1.00 84.31 79 SER A O 1
ATOM 644 N N . GLY A 1 80 ? 5.240 4.812 -5.712 1.00 78.75 80 GLY A N 1
ATOM 645 C CA . GLY A 1 80 ? 6.542 5.493 -5.698 1.00 78.75 80 GLY A CA 1
ATOM 646 C C . GLY A 1 80 ? 6.776 6.557 -6.783 1.00 78.75 80 GLY A C 1
ATOM 647 O O . GLY A 1 80 ? 7.908 6.974 -6.986 1.00 78.75 80 GLY A O 1
ATOM 648 N N . VAL A 1 81 ? 5.727 7.085 -7.428 1.00 79.12 81 VAL A N 1
ATOM 649 C CA . VAL A 1 81 ? 5.821 8.160 -8.451 1.00 79.12 81 VAL A CA 1
ATOM 650 C C . VAL A 1 81 ? 6.547 9.420 -7.956 1.00 79.12 81 VAL A C 1
ATOM 652 O O . VAL A 1 81 ? 7.120 10.159 -8.752 1.00 79.12 81 VAL A O 1
ATOM 655 N N . GLY A 1 82 ? 6.539 9.672 -6.644 1.00 76.62 82 GLY A N 1
ATOM 656 C CA . GLY A 1 82 ? 7.280 10.779 -6.032 1.00 76.62 82 GLY A CA 1
ATOM 657 C C . GLY A 1 82 ? 8.788 10.536 -5.886 1.00 76.62 82 GLY A C 1
ATOM 658 O O . GLY A 1 82 ? 9.524 11.477 -5.598 1.00 76.62 82 GLY A O 1
ATOM 659 N N . ILE A 1 83 ? 9.260 9.301 -6.079 1.00 79.88 83 ILE A N 1
ATOM 660 C CA . ILE A 1 83 ? 10.671 8.935 -5.966 1.00 79.88 83 ILE A CA 1
ATOM 661 C C . ILE A 1 83 ? 11.312 9.096 -7.338 1.00 79.88 83 ILE A C 1
ATOM 663 O O . ILE A 1 83 ? 11.035 8.344 -8.274 1.00 79.88 83 ILE A O 1
ATOM 667 N N . LYS A 1 84 ? 12.183 10.099 -7.448 1.00 78.50 84 LYS A N 1
ATOM 668 C CA . LYS A 1 84 ? 12.943 10.342 -8.670 1.00 78.50 84 LYS A CA 1
ATOM 669 C C . LYS A 1 84 ? 13.930 9.206 -8.898 1.00 78.50 84 LYS A C 1
ATOM 671 O O . LYS A 1 84 ? 14.729 8.878 -8.025 1.00 78.50 84 LYS A O 1
ATOM 676 N N . HIS A 1 85 ? 13.879 8.649 -10.095 1.00 82.38 85 HIS A N 1
ATOM 677 C CA . HIS A 1 85 ? 14.819 7.666 -10.599 1.00 82.38 85 HIS A CA 1
ATOM 678 C C . HIS A 1 85 ? 15.272 8.127 -11.983 1.00 82.38 85 HIS A C 1
ATOM 680 O O . HIS A 1 85 ? 15.074 7.434 -12.964 1.00 82.38 85 HIS A O 1
ATOM 686 N N . ASN A 1 86 ? 15.749 9.361 -12.109 1.00 81.88 86 ASN A N 1
ATOM 687 C CA . ASN A 1 86 ? 16.063 9.931 -13.412 1.00 81.88 86 ASN A CA 1
ATOM 688 C C . ASN A 1 86 ? 17.396 10.681 -13.364 1.00 81.88 86 ASN A C 1
ATOM 690 O O . ASN A 1 86 ? 17.673 11.405 -12.409 1.00 81.88 86 ASN A O 1
ATOM 694 N N . MET A 1 87 ? 18.200 10.511 -14.408 1.00 76.94 87 MET A N 1
ATOM 695 C CA . MET A 1 87 ? 19.480 11.186 -14.634 1.00 76.94 87 MET A CA 1
ATOM 696 C C . MET A 1 87 ? 19.396 12.192 -15.796 1.00 76.94 87 MET A C 1
ATOM 698 O O . MET A 1 87 ? 20.392 12.818 -16.143 1.00 76.94 87 MET A O 1
ATOM 702 N N . GLY A 1 88 ? 18.212 12.371 -16.395 1.00 74.81 88 GLY A N 1
ATOM 703 C CA . GLY A 1 88 ? 17.995 13.240 -17.556 1.00 74.81 88 GLY A CA 1
ATOM 704 C C . GLY A 1 88 ? 18.231 12.537 -18.895 1.00 74.81 88 GLY A C 1
ATOM 705 O O . GLY A 1 88 ? 18.400 13.201 -19.917 1.00 74.81 88 GLY A O 1
ATOM 706 N N . LEU A 1 89 ? 18.247 11.203 -18.898 1.00 73.81 89 LEU A N 1
ATOM 707 C CA . LEU A 1 89 ? 18.545 10.376 -20.062 1.00 73.81 89 LEU A CA 1
ATOM 708 C C . LEU A 1 89 ? 17.279 10.094 -20.877 1.00 73.81 89 LEU A C 1
ATOM 710 O O . LEU A 1 89 ? 16.189 9.874 -20.344 1.00 73.81 89 LEU A O 1
ATOM 714 N N . LEU A 1 90 ? 17.419 10.046 -22.202 1.00 69.50 90 LEU A N 1
ATOM 715 C CA . LEU A 1 90 ? 16.303 9.696 -23.079 1.00 69.50 90 LEU A CA 1
ATOM 716 C C . LEU A 1 90 ? 15.869 8.233 -22.863 1.00 69.50 90 LEU A C 1
ATOM 718 O O . LEU A 1 90 ? 16.692 7.324 -22.943 1.00 69.50 90 LEU A O 1
ATOM 722 N N . ASN A 1 91 ? 14.563 8.005 -22.684 1.00 72.50 91 ASN A N 1
ATOM 723 C CA . ASN A 1 91 ? 13.944 6.683 -22.489 1.00 72.50 91 ASN A CA 1
ATOM 724 C C . ASN A 1 91 ? 14.398 5.922 -21.224 1.00 72.50 91 ASN A C 1
ATOM 726 O O . ASN A 1 91 ? 14.289 4.691 -21.178 1.00 72.50 91 ASN A O 1
ATOM 730 N N . GLU A 1 92 ? 14.896 6.624 -20.204 1.00 81.62 92 GLU A N 1
ATOM 731 C CA . GLU A 1 92 ? 15.150 6.017 -18.896 1.00 81.62 92 GLU A CA 1
ATOM 732 C C . GLU A 1 92 ? 13.849 5.728 -18.132 1.00 81.62 92 GLU A C 1
ATOM 734 O O . GLU A 1 92 ? 12.821 6.365 -18.365 1.00 81.62 92 GLU A O 1
ATOM 739 N N . LEU A 1 93 ? 13.888 4.762 -17.211 1.00 84.75 93 LEU A N 1
ATOM 740 C CA . LEU A 1 93 ? 12.796 4.542 -16.265 1.00 84.75 93 LEU A CA 1
ATOM 741 C C . LEU A 1 93 ? 12.835 5.648 -15.219 1.00 84.75 93 LEU A C 1
ATOM 743 O O . LEU A 1 93 ? 13.582 5.534 -14.261 1.00 84.75 93 LEU A O 1
ATOM 747 N N . VAL A 1 94 ? 12.049 6.708 -15.396 1.00 83.94 94 VAL A N 1
ATOM 748 C CA . VAL A 1 94 ? 12.172 7.932 -14.586 1.00 83.94 94 VAL A CA 1
ATOM 749 C C . VAL A 1 94 ? 11.587 7.809 -13.172 1.00 83.94 94 VAL A C 1
ATOM 751 O O . VAL A 1 94 ? 11.866 8.643 -12.309 1.00 83.94 94 VAL A O 1
ATOM 754 N N . MET A 1 95 ? 10.740 6.804 -12.936 1.00 85.38 95 MET A N 1
ATOM 755 C CA . MET A 1 95 ? 10.031 6.565 -11.673 1.00 85.38 95 MET A CA 1
ATOM 756 C C . MET A 1 95 ? 9.551 5.115 -11.571 1.00 85.38 95 MET A C 1
ATOM 758 O O . MET A 1 95 ? 9.532 4.384 -12.565 1.00 85.38 95 MET A O 1
ATOM 762 N N . GLY A 1 96 ? 9.135 4.706 -10.374 1.00 83.06 96 GLY A N 1
ATOM 763 C CA . GLY A 1 96 ? 8.702 3.338 -10.126 1.00 83.06 96 GLY A CA 1
ATOM 764 C C . GLY A 1 96 ? 8.473 3.050 -8.652 1.00 83.06 96 GLY A C 1
ATOM 765 O O . GLY A 1 96 ? 8.159 3.945 -7.878 1.00 83.06 96 GLY A O 1
ATOM 766 N N . PHE A 1 97 ? 8.660 1.793 -8.265 1.00 84.19 97 PHE A N 1
ATOM 767 C CA . PHE A 1 97 ? 8.432 1.324 -6.903 1.00 84.19 97 PHE A CA 1
ATOM 768 C C . PHE A 1 97 ? 9.503 1.765 -5.905 1.00 84.19 97 PHE A C 1
ATOM 770 O O . PHE A 1 97 ? 10.654 2.024 -6.255 1.00 84.19 97 PHE A O 1
ATOM 777 N N . THR A 1 98 ? 9.104 1.778 -4.635 1.00 86.75 98 THR A N 1
ATOM 778 C CA . THR A 1 98 ? 10.040 1.703 -3.515 1.00 86.75 98 THR A CA 1
ATOM 779 C C . THR A 1 98 ? 10.448 0.248 -3.326 1.00 86.75 98 THR A C 1
ATOM 781 O O . THR A 1 98 ? 9.606 -0.651 -3.393 1.00 86.75 98 THR A O 1
ATOM 784 N N . PHE A 1 99 ? 11.729 0.023 -3.060 1.00 90.12 99 PHE A N 1
ATOM 785 C CA . PHE A 1 99 ? 12.267 -1.298 -2.764 1.00 90.12 99 PHE A CA 1
ATOM 786 C C . PHE A 1 99 ? 12.697 -1.370 -1.312 1.00 90.12 99 PHE A C 1
ATOM 788 O O . PHE A 1 99 ? 13.244 -0.413 -0.760 1.00 90.12 99 PHE A O 1
ATOM 795 N N . ASP A 1 100 ? 12.428 -2.507 -0.694 1.00 90.31 100 ASP A N 1
ATOM 796 C CA . ASP A 1 100 ? 12.867 -2.797 0.647 1.00 90.31 100 ASP A CA 1
ATOM 797 C C . ASP A 1 100 ? 14.396 -2.856 0.695 1.00 90.31 100 ASP A C 1
ATOM 799 O O . ASP A 1 100 ? 15.029 -3.536 -0.110 1.00 90.31 100 ASP A O 1
ATOM 803 N N . PHE A 1 101 ? 14.998 -2.159 1.654 1.00 84.00 101 PHE A N 1
ATOM 804 C CA . PHE A 1 101 ? 16.453 -2.044 1.734 1.00 84.00 101 PHE A CA 1
ATOM 805 C C . PHE A 1 101 ? 17.137 -3.363 2.120 1.00 84.00 101 PHE A C 1
ATOM 807 O O . PHE A 1 101 ? 18.312 -3.543 1.813 1.00 84.00 101 PHE A O 1
ATOM 814 N N . THR A 1 102 ? 16.428 -4.265 2.810 1.00 86.44 102 THR A N 1
ATOM 815 C CA . THR A 1 102 ? 16.989 -5.536 3.292 1.00 86.44 102 THR A CA 1
ATOM 816 C C . THR A 1 102 ? 16.921 -6.610 2.210 1.00 86.44 102 THR A C 1
ATOM 818 O O . THR A 1 102 ? 17.929 -7.219 1.872 1.00 86.44 102 THR A O 1
ATOM 821 N N . THR A 1 103 ? 15.734 -6.818 1.646 1.00 90.56 103 THR A N 1
ATOM 822 C CA . THR A 1 103 ? 15.445 -7.898 0.689 1.00 90.56 103 THR A CA 1
ATOM 823 C C . THR A 1 103 ? 15.610 -7.462 -0.765 1.00 90.56 103 THR A C 1
ATOM 825 O O . THR A 1 103 ? 15.709 -8.287 -1.666 1.00 90.56 103 THR A O 1
ATOM 828 N N . GLY A 1 104 ? 15.623 -6.153 -1.029 1.00 90.06 104 GLY A N 1
ATOM 829 C CA . GLY A 1 104 ? 15.578 -5.623 -2.385 1.00 90.06 104 GLY A CA 1
ATOM 830 C C . GLY A 1 104 ? 14.224 -5.807 -3.061 1.00 90.06 104 GLY A C 1
ATOM 831 O O . GLY A 1 104 ? 14.137 -5.538 -4.253 1.00 90.06 104 GLY A O 1
ATOM 832 N N . MET A 1 105 ? 13.187 -6.258 -2.349 1.00 92.50 105 MET A N 1
ATOM 833 C CA . MET A 1 105 ? 11.874 -6.539 -2.925 1.00 92.50 105 MET A CA 1
ATOM 834 C C . MET A 1 105 ? 11.006 -5.284 -2.998 1.00 92.50 105 MET A C 1
ATOM 836 O O . MET A 1 105 ? 11.029 -4.457 -2.085 1.00 92.50 105 MET A O 1
ATOM 840 N N . PRO A 1 106 ? 10.231 -5.098 -4.075 1.00 91.25 106 PRO A N 1
ATOM 841 C CA . PRO A 1 106 ? 9.334 -3.961 -4.168 1.00 91.25 106 PRO A CA 1
ATOM 842 C C . PRO A 1 106 ? 8.201 -4.089 -3.141 1.00 91.25 106 PRO A C 1
ATOM 844 O O . PRO A 1 106 ? 7.646 -5.168 -2.947 1.00 91.25 106 PRO A O 1
ATOM 847 N N . PHE A 1 107 ? 7.842 -2.982 -2.496 1.00 92.19 107 PHE A N 1
ATOM 848 C CA . PHE A 1 107 ? 6.795 -2.958 -1.474 1.00 92.19 107 PHE A CA 1
ATOM 849 C C . PHE A 1 107 ? 6.025 -1.634 -1.501 1.00 92.19 107 PHE A C 1
ATOM 851 O O . PHE A 1 107 ? 6.462 -0.636 -2.084 1.00 92.19 107 PHE A O 1
ATOM 858 N N . ILE A 1 108 ? 4.862 -1.614 -0.855 1.00 92.88 108 ILE A N 1
ATOM 859 C CA . ILE A 1 108 ? 4.097 -0.394 -0.599 1.00 92.88 108 ILE A CA 1
ATOM 860 C C . ILE A 1 108 ? 4.242 -0.048 0.876 1.00 92.88 108 ILE A C 1
ATOM 862 O O . ILE A 1 108 ? 3.951 -0.863 1.751 1.00 92.88 108 ILE A O 1
ATOM 866 N N . ALA A 1 109 ? 4.688 1.174 1.157 1.00 92.31 109 ALA A N 1
ATOM 867 C CA . ALA A 1 109 ? 4.866 1.635 2.523 1.00 92.31 109 ALA A CA 1
ATOM 868 C C . ALA A 1 109 ? 3.530 1.708 3.274 1.00 92.31 109 ALA A C 1
ATOM 870 O O . ALA A 1 109 ? 2.513 2.146 2.727 1.00 92.31 109 ALA A O 1
ATOM 871 N N . GLY A 1 110 ? 3.565 1.368 4.563 1.00 94.56 110 GLY A N 1
ATOM 872 C CA . GLY A 1 110 ? 2.427 1.482 5.470 1.00 94.56 110 GLY A CA 1
ATOM 873 C C . GLY A 1 110 ? 1.780 2.867 5.487 1.00 94.56 110 GLY A C 1
ATOM 874 O O . GLY A 1 110 ? 0.560 2.985 5.494 1.00 94.56 110 GLY A O 1
ATOM 875 N N .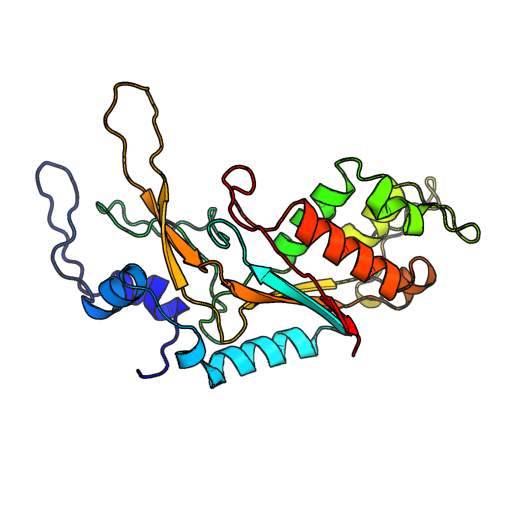 SER A 1 111 ? 2.579 3.932 5.377 1.00 93.12 111 SER A N 1
ATOM 876 C CA . SER A 1 111 ? 2.086 5.311 5.275 1.00 93.12 111 SER A CA 1
ATOM 877 C C . SER A 1 111 ? 1.282 5.575 3.997 1.00 93.12 111 SER A C 1
ATOM 879 O O . SER A 1 111 ? 0.290 6.299 4.042 1.00 93.12 111 SER A O 1
ATOM 881 N N . SER A 1 112 ? 1.666 4.973 2.866 1.00 92.88 112 SER A N 1
ATOM 882 C CA . SER A 1 112 ? 0.913 5.070 1.611 1.00 92.88 112 SER A CA 1
ATOM 883 C C . SER A 1 112 ? -0.408 4.309 1.691 1.00 92.88 112 SER A C 1
ATOM 885 O O . SER A 1 112 ? -1.433 4.833 1.260 1.00 92.88 112 SER A O 1
ATOM 887 N N . LEU A 1 113 ? -0.401 3.113 2.291 1.00 95.44 113 LEU A N 1
ATOM 888 C CA . LEU A 1 113 ? -1.613 2.329 2.547 1.00 95.44 113 LEU A CA 1
ATOM 889 C C . LEU A 1 113 ? -2.573 3.077 3.485 1.00 95.44 113 LEU A C 1
ATOM 891 O O . LEU A 1 113 ? -3.740 3.277 3.151 1.00 95.44 113 LEU A O 1
ATOM 895 N N . LYS A 1 114 ? -2.052 3.568 4.614 1.00 96.56 114 LYS A N 1
ATOM 896 C CA . LYS A 1 114 ? -2.779 4.377 5.598 1.00 96.56 114 LYS A CA 1
ATOM 897 C C . LYS A 1 114 ? -3.391 5.620 4.963 1.00 96.56 114 LYS A C 1
ATOM 899 O O . LYS A 1 114 ? -4.573 5.883 5.146 1.00 96.56 114 LYS A O 1
ATOM 904 N N . GLY A 1 115 ? -2.594 6.372 4.202 1.00 94.75 115 GLY A N 1
ATOM 905 C CA . GLY A 1 115 ? -3.035 7.597 3.540 1.00 94.75 115 GLY A CA 1
ATOM 906 C C . GLY A 1 115 ? -4.137 7.352 2.511 1.00 94.75 115 GLY A C 1
ATOM 907 O O . GLY A 1 115 ? -5.087 8.128 2.446 1.00 94.75 115 GLY A O 1
ATOM 908 N N . ALA A 1 116 ? -4.051 6.260 1.747 1.00 93.06 116 ALA A N 1
ATOM 909 C CA . ALA A 1 116 ? -5.086 5.895 0.786 1.00 93.06 116 ALA A CA 1
ATOM 910 C C . ALA A 1 116 ? -6.400 5.507 1.477 1.00 93.06 116 ALA A C 1
ATOM 912 O O . ALA A 1 116 ? -7.438 6.082 1.162 1.00 93.06 116 ALA A O 1
ATOM 913 N N . LEU A 1 117 ? -6.353 4.596 2.455 1.00 95.00 117 LEU A N 1
ATOM 914 C CA . LEU A 1 117 ? -7.541 4.175 3.204 1.00 95.00 117 LEU A CA 1
ATOM 915 C C . LEU A 1 117 ? -8.183 5.348 3.954 1.00 95.00 117 LEU A C 1
ATOM 917 O O . LEU A 1 117 ? -9.399 5.513 3.896 1.00 95.00 117 LEU A O 1
ATOM 921 N N . ARG A 1 118 ? -7.374 6.218 4.570 1.00 95.38 118 ARG A N 1
ATOM 922 C CA . ARG A 1 118 ? -7.849 7.457 5.197 1.00 95.38 118 ARG A CA 1
ATOM 923 C C . ARG A 1 118 ? -8.588 8.345 4.196 1.00 95.38 118 ARG A C 1
ATOM 925 O O . ARG A 1 118 ? -9.711 8.761 4.465 1.00 95.38 118 ARG A O 1
ATOM 932 N N . ALA A 1 119 ? -7.978 8.623 3.043 1.00 92.56 119 ALA A N 1
ATOM 933 C CA . ALA A 1 119 ? -8.582 9.474 2.021 1.00 92.56 119 ALA A CA 1
ATOM 934 C C . ALA A 1 119 ? -9.898 8.885 1.487 1.00 92.56 119 ALA A C 1
ATOM 936 O O . ALA A 1 119 ? -10.836 9.629 1.203 1.00 92.56 119 ALA A O 1
ATOM 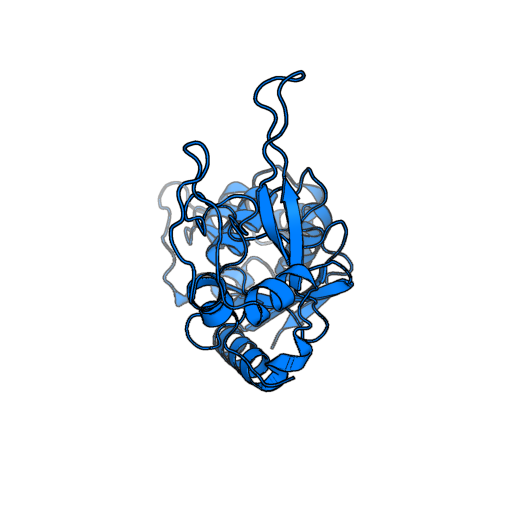937 N N . HIS A 1 120 ? -9.990 7.557 1.374 1.00 91.25 120 HIS A N 1
ATOM 938 C CA . HIS A 1 120 ? -11.229 6.876 0.992 1.00 91.25 120 HIS A CA 1
ATOM 939 C C . HIS A 1 120 ? -12.304 7.024 2.070 1.00 91.25 120 HIS A C 1
ATOM 941 O O . HIS A 1 120 ? -13.437 7.351 1.731 1.00 91.25 120 HIS A O 1
ATOM 947 N N . CYS A 1 121 ? -11.938 6.898 3.351 1.00 90.81 121 CYS A N 1
ATOM 948 C CA . CYS A 1 121 ? -12.849 7.157 4.467 1.00 90.81 121 CYS A CA 1
ATOM 949 C C . CYS A 1 121 ? -13.372 8.599 4.457 1.00 90.81 121 CYS A C 1
ATOM 951 O O . CYS A 1 121 ? -14.550 8.816 4.704 1.00 90.81 121 CYS A O 1
ATOM 953 N N . GLU A 1 122 ? -12.522 9.593 4.179 1.00 89.69 122 GLU A N 1
ATOM 954 C CA . GLU A 1 122 ? -12.880 11.023 4.188 1.00 89.69 122 GLU A CA 1
ATOM 955 C C . GLU A 1 122 ? -13.758 11.443 2.995 1.00 89.69 122 GLU A C 1
ATOM 957 O O . GLU A 1 122 ? -14.501 12.416 3.092 1.00 89.69 122 GLU A O 1
ATOM 962 N N . ARG A 1 123 ? -13.737 10.703 1.879 1.00 83.62 123 ARG A N 1
ATOM 963 C CA . ARG A 1 123 ? -14.500 11.002 0.647 1.00 83.62 123 ARG A CA 1
ATOM 964 C C . ARG A 1 123 ? -16.017 10.771 0.742 1.00 83.62 123 ARG A C 1
ATOM 966 O O . ARG A 1 123 ? -16.686 10.809 -0.287 1.00 83.62 123 ARG A O 1
ATOM 973 N N . ASN A 1 124 ? -16.562 10.582 1.945 1.00 62.12 124 ASN A N 1
ATOM 974 C CA . ASN A 1 124 ? -17.961 10.234 2.210 1.00 62.12 124 ASN A CA 1
ATOM 975 C C . ASN A 1 124 ? -18.369 8.927 1.521 1.00 62.12 124 ASN A C 1
ATOM 977 O O . ASN A 1 124 ? -19.119 8.918 0.547 1.00 62.12 124 ASN A O 1
ATOM 981 N N . THR A 1 125 ? -17.904 7.809 2.075 1.00 66.50 125 THR A N 1
ATOM 982 C CA . THR A 1 125 ? -18.389 6.449 1.796 1.00 66.50 125 THR A CA 1
ATOM 983 C C . THR A 1 125 ? -19.395 6.000 2.854 1.00 66.50 125 THR A C 1
ATOM 985 O O . THR A 1 125 ? -19.057 5.115 3.645 1.00 66.50 125 THR A O 1
ATOM 988 N N . PRO A 1 126 ? -20.613 6.583 2.921 1.00 65.62 126 PRO A N 1
ATOM 989 C CA . PRO A 1 126 ? -21.572 6.189 3.939 1.00 65.62 126 PRO A CA 1
ATOM 990 C C . PRO A 1 126 ? -21.831 4.687 3.853 1.00 65.62 126 PRO A C 1
ATOM 992 O O . PRO A 1 126 ? -21.642 4.019 4.848 1.00 65.62 126 PRO A O 1
ATOM 995 N N . THR A 1 127 ? -22.061 4.113 2.669 1.00 81.25 127 THR A N 1
ATOM 996 C CA . THR A 1 127 ? -22.392 2.680 2.540 1.00 81.25 127 THR A CA 1
ATOM 997 C C . THR A 1 127 ? -21.328 1.715 3.074 1.00 81.25 127 THR A C 1
ATOM 999 O O . THR A 1 127 ? -21.687 0.688 3.635 1.00 81.25 127 THR A O 1
ATOM 1002 N N . ILE A 1 128 ? -20.033 2.019 2.919 1.00 89.25 128 ILE A N 1
ATOM 1003 C CA . ILE A 1 128 ? -18.951 1.130 3.388 1.00 89.25 128 ILE A CA 1
ATOM 1004 C C . ILE A 1 128 ? -18.717 1.304 4.895 1.00 89.25 128 ILE A C 1
ATOM 1006 O O . ILE A 1 128 ? -18.462 0.332 5.597 1.00 89.25 128 ILE A O 1
ATOM 1010 N N . LEU A 1 129 ? -18.799 2.542 5.396 1.00 88.62 129 LEU A N 1
ATOM 1011 C CA . LEU A 1 129 ? -18.547 2.855 6.807 1.00 88.62 129 LEU A CA 1
ATOM 1012 C C . LEU A 1 129 ? -19.775 2.653 7.699 1.00 88.62 129 LEU A C 1
ATOM 1014 O O . LEU A 1 129 ? -19.626 2.530 8.909 1.00 88.62 129 LEU A O 1
ATOM 1018 N N . GLN A 1 130 ? -20.977 2.622 7.129 1.00 86.19 130 GLN A N 1
ATOM 1019 C CA . GLN A 1 130 ? -22.242 2.563 7.856 1.00 86.19 130 GLN A CA 1
ATOM 1020 C C . GLN A 1 130 ? -22.294 1.433 8.897 1.00 86.19 130 GLN A C 1
ATOM 1022 O O . GLN A 1 130 ? -22.603 1.748 10.046 1.00 86.19 130 GLN A O 1
ATOM 1027 N N . PRO A 1 131 ? -21.881 0.182 8.593 1.00 85.75 131 PRO A N 1
ATOM 1028 C CA . PRO A 1 131 ? -21.878 -0.893 9.590 1.00 85.75 131 PRO A CA 1
ATOM 1029 C C . PRO A 1 131 ? -20.994 -0.605 10.812 1.00 85.75 131 PRO A C 1
ATOM 1031 O O . PRO A 1 131 ? -21.266 -1.104 11.899 1.00 85.75 131 PRO A O 1
ATOM 1034 N N . LEU A 1 132 ? -19.944 0.205 10.639 1.00 87.75 132 LEU A N 1
ATOM 1035 C CA . LEU A 1 132 ? -19.021 0.601 11.704 1.00 87.75 132 LEU A CA 1
ATOM 1036 C C . LEU A 1 132 ? -19.529 1.817 12.492 1.00 87.75 132 LEU A C 1
ATOM 1038 O O . LEU A 1 132 ? -19.287 1.912 13.693 1.00 87.75 132 LEU A O 1
ATOM 1042 N N . LEU A 1 133 ? -20.195 2.767 11.826 1.00 87.38 133 LEU A N 1
ATOM 1043 C CA . LEU A 1 133 ? -20.637 4.027 12.436 1.00 87.38 133 LEU A CA 1
ATOM 1044 C C . LEU A 1 133 ? -21.988 3.909 13.157 1.00 87.38 133 LEU A C 1
ATOM 1046 O O . LEU A 1 133 ? -22.202 4.604 14.149 1.00 87.38 133 LEU A O 1
ATOM 1050 N N . GLU A 1 134 ? -22.879 3.033 12.687 1.00 78.25 134 GLU A N 1
ATOM 1051 C CA . GLU A 1 134 ? -24.226 2.817 13.245 1.00 78.25 134 GLU A CA 1
ATOM 1052 C C . GLU A 1 134 ? -24.256 1.792 14.392 1.00 78.25 134 GLU A C 1
ATOM 1054 O O . GLU A 1 134 ? -25.311 1.274 14.749 1.00 78.25 134 GLU A O 1
ATOM 1059 N N . ASN A 1 135 ? -23.106 1.500 15.004 1.00 71.31 135 ASN A N 1
ATOM 1060 C CA . ASN A 1 135 ? -23.049 0.630 16.170 1.00 71.31 135 ASN A CA 1
ATOM 1061 C C . ASN A 1 135 ? -23.788 1.277 17.359 1.00 71.31 135 ASN A C 1
ATOM 1063 O O . ASN A 1 135 ? -23.309 2.247 17.951 1.00 71.31 135 ASN A O 1
ATOM 1067 N N . GLU A 1 136 ? -24.942 0.710 17.726 1.00 66.06 136 GLU A N 1
ATOM 1068 C CA . GLU A 1 136 ? -25.826 1.223 18.783 1.00 66.06 136 GLU A CA 1
ATOM 1069 C C . GLU A 1 136 ? -25.135 1.353 20.149 1.00 66.06 136 GLU A C 1
ATOM 1071 O O . GLU A 1 136 ? -25.493 2.224 20.943 1.00 66.06 136 GLU A O 1
ATOM 1076 N N . GLN A 1 137 ? -24.125 0.522 20.434 1.00 68.12 137 GLN A N 1
ATOM 1077 C CA . GLN A 1 137 ? -23.404 0.567 21.709 1.00 68.12 137 GLN A CA 1
ATOM 1078 C C . GLN A 1 137 ? -22.458 1.771 21.792 1.00 68.12 137 GLN A C 1
ATOM 1080 O O . GLN A 1 137 ? -22.263 2.336 22.873 1.00 68.12 137 GLN A O 1
ATOM 1085 N N . HIS A 1 138 ? -21.885 2.189 20.661 1.00 69.12 138 HIS A N 1
ATOM 1086 C CA . HIS A 1 138 ? -20.890 3.254 20.585 1.00 69.12 138 HIS A CA 1
ATOM 1087 C C . HIS A 1 138 ? -21.042 4.041 19.273 1.00 69.12 138 HIS A C 1
ATOM 1089 O O . HIS A 1 138 ? -20.352 3.727 18.305 1.00 69.12 138 HIS A O 1
ATOM 1095 N N . PRO A 1 139 ? -21.892 5.082 19.213 1.00 79.44 139 PRO A N 1
ATOM 1096 C CA . PRO A 1 139 ? -22.033 5.875 17.999 1.00 79.44 139 PRO A CA 1
ATOM 1097 C C . PRO A 1 139 ? -20.762 6.695 17.746 1.00 79.44 139 PRO A C 1
ATOM 1099 O O . PRO A 1 139 ? -20.313 7.460 18.605 1.00 79.44 139 PRO A O 1
ATOM 1102 N N . PHE A 1 140 ? -20.200 6.567 16.546 1.00 89.19 140 PHE A N 1
ATOM 1103 C CA . PHE A 1 140 ? -19.078 7.379 16.082 1.00 89.19 140 PHE A CA 1
ATOM 1104 C C . PHE A 1 140 ? -19.512 8.251 14.911 1.00 89.19 140 PHE A C 1
ATOM 1106 O O . PHE A 1 140 ? -20.145 7.799 13.962 1.00 89.19 140 PHE A O 1
ATOM 1113 N N . THR A 1 141 ? -19.086 9.509 14.920 1.00 90.56 141 THR A N 1
ATOM 1114 C CA . THR A 1 141 ? -19.037 10.285 13.678 1.00 90.56 141 THR A CA 1
ATOM 1115 C C . THR A 1 141 ? -17.896 9.774 12.799 1.00 90.56 141 THR A C 1
ATOM 1117 O O . THR A 1 141 ? -16.867 9.316 13.298 1.00 90.56 141 THR A O 1
ATOM 1120 N N . GLN A 1 142 ? -18.017 9.938 11.481 1.00 90.69 142 GLN A N 1
ATOM 1121 C CA . GLN A 1 142 ? -16.940 9.630 10.531 1.00 90.69 142 GLN A CA 1
ATOM 1122 C C . GLN A 1 142 ? -15.618 10.318 10.908 1.00 90.69 142 GLN A C 1
ATOM 1124 O O . GLN A 1 142 ? -14.552 9.722 10.795 1.00 90.69 142 GLN A O 1
ATOM 1129 N N . LYS A 1 143 ? -15.678 11.554 11.424 1.00 91.81 143 LYS A N 1
ATOM 1130 C CA . LYS A 1 143 ? -14.488 12.262 11.904 1.00 91.81 143 LYS A CA 1
ATOM 1131 C C . LYS A 1 143 ? -13.841 11.549 13.094 1.00 91.81 143 LYS A C 1
ATOM 1133 O O . LYS A 1 143 ? -12.628 11.390 13.105 1.00 91.81 143 LYS A O 1
ATOM 1138 N N . GLN A 1 144 ? -14.627 11.125 14.082 1.00 93.06 144 GLN A N 1
ATOM 1139 C CA . GLN A 1 144 ? -14.103 10.406 15.248 1.00 93.06 144 GLN A CA 1
ATOM 1140 C C . GLN A 1 144 ? -13.524 9.044 14.856 1.00 93.06 144 GLN A C 1
ATOM 1142 O O . GLN A 1 144 ? -12.483 8.665 15.382 1.00 93.06 144 GLN A O 1
ATOM 1147 N N . PHE A 1 145 ? -14.147 8.343 13.904 1.00 93.44 145 PHE A N 1
ATOM 1148 C CA . PHE A 1 145 ? -13.591 7.122 13.317 1.00 93.44 145 PHE A CA 1
ATOM 1149 C C . PHE A 1 145 ? -12.221 7.387 12.681 1.00 93.44 145 PHE A C 1
ATOM 1151 O O . PHE A 1 145 ? -11.249 6.699 12.993 1.00 93.44 145 PHE A O 1
ATOM 1158 N N . VAL A 1 146 ? -12.123 8.424 11.838 1.00 94.75 146 VAL A N 1
ATOM 1159 C CA . VAL A 1 146 ? -10.869 8.782 11.164 1.00 94.75 146 VAL A CA 1
ATOM 1160 C C . VAL A 1 146 ? -9.789 9.197 12.166 1.00 94.75 146 VAL A C 1
ATOM 1162 O O . VAL A 1 146 ? -8.666 8.698 12.090 1.00 94.75 146 VAL A O 1
ATOM 1165 N N . ASP A 1 147 ? -10.122 10.063 13.125 1.00 95.62 147 ASP A N 1
ATOM 1166 C CA . ASP A 1 147 ? -9.187 10.518 14.157 1.00 95.62 147 ASP A CA 1
ATOM 1167 C C . ASP A 1 147 ? -8.657 9.327 14.983 1.00 95.62 147 ASP A C 1
ATOM 1169 O O . ASP A 1 147 ? -7.450 9.216 15.216 1.00 95.62 147 ASP A O 1
ATOM 1173 N N . LEU A 1 148 ? -9.533 8.401 15.390 1.00 95.75 148 LEU A N 1
ATOM 1174 C CA . LEU A 1 148 ? -9.146 7.259 16.218 1.00 95.75 148 LEU A CA 1
ATOM 1175 C C . LEU A 1 148 ? -8.248 6.284 15.446 1.00 95.75 148 LEU A C 1
ATOM 1177 O O . LEU A 1 148 ? -7.175 5.918 15.926 1.00 95.75 148 LEU A O 1
ATOM 1181 N N . LEU A 1 149 ? -8.683 5.875 14.252 1.00 95.56 149 LEU A N 1
ATOM 1182 C CA . LEU A 1 149 ? -8.044 4.814 13.477 1.00 95.56 149 LEU A CA 1
ATOM 1183 C C . LEU A 1 149 ? -6.779 5.289 12.748 1.00 95.56 149 LEU A C 1
ATOM 1185 O O . LEU A 1 149 ? -5.805 4.541 12.652 1.00 95.56 149 LEU A O 1
ATOM 1189 N N . PHE A 1 150 ? -6.778 6.522 12.231 1.00 96.19 150 PHE A N 1
ATOM 1190 C CA . PHE A 1 150 ? -5.692 7.038 11.397 1.00 96.19 150 PHE A CA 1
ATOM 1191 C C . PHE A 1 150 ? -4.848 8.115 12.085 1.00 96.19 150 PHE A C 1
ATOM 1193 O O . PHE A 1 150 ? -3.665 8.215 11.778 1.00 96.19 150 PHE A O 1
ATOM 1200 N N . GLU A 1 151 ? -5.363 8.881 13.043 1.00 95.44 151 GLU A N 1
ATOM 1201 C CA . GLU A 1 151 ? -4.564 9.921 13.720 1.00 95.44 151 GLU A CA 1
ATOM 1202 C C . GLU A 1 151 ? -4.073 9.497 15.108 1.00 95.44 151 GLU A C 1
ATOM 1204 O O . GLU A 1 151 ? -3.274 10.203 15.721 1.00 95.44 151 GLU A O 1
ATOM 1209 N N . GLY A 1 152 ? -4.531 8.345 15.613 1.00 95.62 152 GLY A N 1
ATOM 1210 C CA . GLY A 1 152 ? -4.226 7.906 16.973 1.00 95.62 152 GLY A CA 1
ATOM 1211 C C . GLY A 1 152 ? -4.783 8.877 18.014 1.00 95.62 152 GLY A C 1
ATOM 1212 O O . GLY A 1 152 ? -4.155 9.117 19.046 1.00 95.62 152 GLY A O 1
ATOM 1213 N N . LYS A 1 153 ? -5.939 9.482 17.725 1.00 96.38 153 LYS A N 1
ATOM 1214 C CA . LYS A 1 153 ? -6.546 10.534 18.535 1.00 96.38 153 LYS A CA 1
ATOM 1215 C C . LYS A 1 153 ? -8.002 10.200 18.834 1.00 96.38 153 LYS A C 1
ATOM 1217 O O . LYS A 1 153 ? -8.852 10.205 17.954 1.00 96.38 153 LYS A O 1
ATOM 1222 N N . ASP A 1 154 ? -8.307 9.964 20.100 1.00 95.19 154 ASP A N 1
ATOM 1223 C CA . ASP A 1 154 ? -9.673 9.764 20.567 1.00 95.19 154 ASP A CA 1
ATOM 1224 C C . ASP A 1 154 ? -10.354 11.121 20.791 1.00 95.19 154 ASP A C 1
ATOM 1226 O O . ASP A 1 154 ? -10.012 11.880 21.705 1.00 95.19 154 ASP A O 1
ATOM 1230 N N . THR A 1 155 ? -11.311 11.441 19.920 1.00 94.88 155 THR A N 1
ATOM 1231 C CA . THR A 1 155 ? -12.078 12.696 19.933 1.00 94.88 155 THR A CA 1
ATOM 1232 C C . THR A 1 155 ? -13.541 12.500 20.336 1.00 94.88 155 THR A C 1
ATOM 1234 O O . THR A 1 155 ? -14.380 13.374 20.100 1.00 94.88 155 THR A O 1
ATOM 1237 N N . ARG A 1 156 ? -13.873 11.381 20.997 1.00 90.06 156 ARG A N 1
ATOM 1238 C CA . ARG A 1 156 ? -15.225 11.133 21.535 1.00 90.06 156 ARG A CA 1
ATOM 1239 C C . ARG A 1 156 ? -15.646 12.148 22.590 1.00 90.06 156 ARG A C 1
ATOM 1241 O O . ARG A 1 156 ? -16.824 12.474 22.674 1.00 90.06 156 ARG A O 1
ATOM 1248 N N . ASN A 1 157 ? -14.689 12.683 23.351 1.00 91.00 157 ASN A N 1
ATOM 1249 C CA . ASN A 1 157 ? -14.883 13.861 24.191 1.00 91.00 157 ASN A CA 1
ATOM 1250 C C . ASN A 1 157 ? -14.243 15.090 23.516 1.00 91.00 157 ASN A C 1
ATOM 1252 O O . ASN A 1 157 ? -13.035 15.297 23.656 1.00 91.00 157 ASN A O 1
ATOM 1256 N N . PRO A 1 158 ? -15.017 15.946 22.819 1.00 87.12 158 PRO A N 1
ATOM 1257 C CA . PRO A 1 158 ? -14.463 17.093 22.098 1.00 87.12 158 PRO A CA 1
ATOM 1258 C C . PRO A 1 158 ? -13.774 18.123 23.000 1.00 87.12 158 PRO A C 1
ATOM 1260 O O . PRO A 1 158 ? -12.905 18.856 22.536 1.00 87.12 158 PRO A O 1
ATOM 1263 N N . LYS A 1 159 ? -14.148 18.188 24.286 1.00 92.50 159 LYS A N 1
ATOM 1264 C CA . LYS A 1 159 ? -13.567 19.127 25.258 1.00 92.50 159 LYS A CA 1
ATOM 1265 C C . LYS A 1 159 ? -12.223 18.650 25.810 1.00 92.50 159 LYS A C 1
ATOM 1267 O O . LYS A 1 159 ? -11.461 19.462 26.321 1.00 92.50 159 LYS A O 1
ATOM 1272 N N . ALA A 1 160 ? -11.943 17.353 25.720 1.00 92.56 160 ALA A N 1
ATOM 1273 C CA . ALA A 1 160 ? -10.722 16.738 26.224 1.00 92.56 160 ALA A CA 1
ATOM 1274 C C . ALA A 1 160 ? -10.286 15.589 25.295 1.00 92.56 160 ALA A C 1
ATOM 1276 O O . ALA A 1 160 ? -10.425 14.419 25.659 1.00 92.56 160 ALA A O 1
ATOM 1277 N N . PRO A 1 161 ? -9.799 15.900 24.079 1.00 94.56 161 PRO A N 1
ATOM 1278 C CA . PRO A 1 161 ? -9.304 14.879 23.167 1.00 94.56 161 PRO A CA 1
ATOM 1279 C C . PRO A 1 161 ? -8.067 14.190 23.753 1.00 94.56 161 PRO A C 1
ATOM 1281 O O . PRO A 1 161 ? -7.184 14.848 24.307 1.00 94.56 161 PRO A O 1
ATOM 1284 N N . ARG A 1 162 ? -7.979 12.869 23.588 1.00 96.19 162 ARG A N 1
ATOM 1285 C CA . ARG A 1 162 ? -6.884 12.045 24.115 1.00 96.19 162 ARG A CA 1
ATOM 1286 C C . ARG A 1 162 ? -6.029 11.498 22.978 1.00 96.19 162 ARG A C 1
ATOM 1288 O O . ARG A 1 162 ? -6.554 10.937 22.024 1.00 96.19 162 ARG A O 1
ATOM 1295 N N . TRP A 1 163 ? -4.712 11.615 23.097 1.00 97.06 163 TRP A N 1
ATOM 1296 C CA . TRP A 1 163 ? -3.780 10.926 22.205 1.00 97.06 163 TRP A CA 1
ATOM 1297 C C . TRP A 1 163 ? -3.569 9.491 22.684 1.00 97.06 163 TRP A C 1
ATOM 1299 O O . TRP A 1 163 ? -3.330 9.257 23.870 1.00 97.06 163 TRP A O 1
ATOM 1309 N N . LEU A 1 164 ? -3.689 8.539 21.766 1.00 97.19 164 LEU A N 1
ATOM 1310 C CA . LEU A 1 164 ? -3.466 7.123 22.022 1.00 97.19 164 LEU A CA 1
ATOM 1311 C C . LEU A 1 164 ? -1.966 6.840 22.101 1.00 97.19 164 LEU A C 1
ATOM 1313 O O . LEU A 1 164 ? -1.186 7.359 21.300 1.00 97.19 164 LEU A O 1
ATOM 1317 N N . SER A 1 165 ? -1.556 5.968 23.017 1.00 97.06 165 SER A N 1
ATOM 1318 C CA . SER A 1 165 ? -0.205 5.402 22.983 1.00 97.06 165 SER A CA 1
ATOM 1319 C C . SER A 1 165 ? -0.021 4.493 21.761 1.00 97.06 165 SER A C 1
ATOM 1321 O O . SER A 1 165 ? -0.993 4.005 21.187 1.00 97.06 165 SER A O 1
ATOM 1323 N N . THR A 1 166 ? 1.224 4.203 21.377 1.00 94.00 166 THR A N 1
ATOM 1324 C CA . THR A 1 166 ? 1.530 3.318 20.236 1.00 94.00 166 THR A CA 1
ATOM 1325 C C . THR A 1 166 ? 0.834 1.954 20.328 1.00 94.00 166 THR A C 1
ATOM 1327 O O . THR A 1 166 ? 0.394 1.427 19.312 1.00 94.00 166 THR A O 1
ATOM 1330 N N . TYR A 1 167 ? 0.688 1.393 21.532 1.00 94.12 167 TYR A N 1
ATOM 1331 C CA . TYR A 1 167 ? 0.047 0.088 21.754 1.00 94.12 167 TYR A CA 1
ATOM 1332 C C . TYR A 1 167 ? -1.478 0.118 21.587 1.00 94.12 167 TYR A C 1
ATOM 1334 O O . TYR A 1 167 ? -2.097 -0.903 21.293 1.00 94.12 167 TYR A O 1
ATOM 1342 N N . GLU A 1 168 ? -2.088 1.288 21.767 1.00 97.38 168 GLU A N 1
ATOM 1343 C C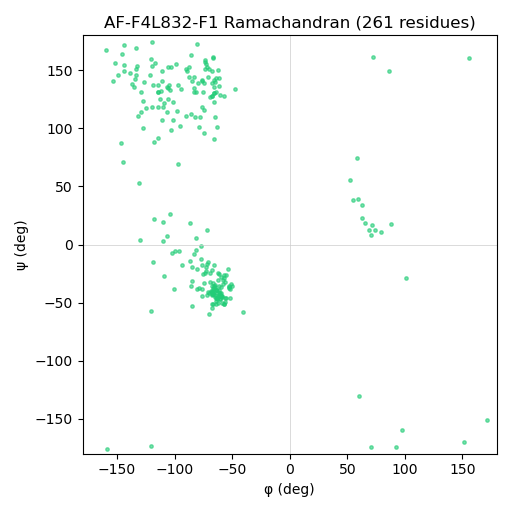A . GLU A 1 168 ? -3.526 1.494 21.596 1.00 97.38 168 GLU A CA 1
ATOM 1344 C C . GLU A 1 168 ? -3.900 1.805 20.140 1.00 97.38 168 GLU A C 1
ATOM 1346 O O . GLU A 1 168 ? -5.074 1.729 19.787 1.00 97.38 168 GLU A O 1
ATOM 1351 N N . GLN A 1 169 ? -2.933 2.134 19.283 1.00 97.50 169 GLN A N 1
ATOM 1352 C CA . GLN A 1 169 ? -3.167 2.485 17.882 1.00 97.50 169 GLN A CA 1
ATOM 1353 C C . GLN A 1 169 ? -3.145 1.259 16.966 1.00 97.50 169 GLN A C 1
ATOM 1355 O O . GLN A 1 169 ? -2.397 0.307 17.191 1.00 97.50 169 GLN A O 1
ATOM 1360 N N . CYS A 1 170 ? -3.925 1.315 15.886 1.00 97.50 170 CYS A N 1
ATOM 1361 C CA . CYS A 1 170 ? -3.739 0.408 14.759 1.00 97.50 170 CYS A CA 1
ATOM 1362 C C . CYS A 1 170 ? -2.527 0.841 13.924 1.00 97.50 170 CYS A C 1
ATOM 1364 O O . CYS A 1 170 ? -2.330 2.034 13.674 1.00 97.50 170 CYS A O 1
ATOM 1366 N N . HIS A 1 171 ? -1.759 -0.127 13.427 1.00 97.62 171 HIS A N 1
ATOM 1367 C CA . HIS A 1 171 ? -0.620 0.118 12.542 1.00 97.62 171 HIS A CA 1
ATOM 1368 C C . HIS A 1 171 ? -0.884 -0.460 11.159 1.00 97.62 171 HIS A C 1
ATOM 1370 O O . HIS A 1 171 ? -1.268 -1.614 11.001 1.00 97.62 171 HIS A O 1
ATOM 1376 N N . PHE A 1 172 ? -0.644 0.356 10.142 1.00 97.75 172 PHE A N 1
ATOM 1377 C CA . PHE A 1 172 ? -0.695 -0.046 8.742 1.00 97.75 172 PHE A CA 1
ATOM 1378 C C . PHE A 1 172 ? 0.738 -0.391 8.361 1.00 97.75 172 PHE A C 1
ATOM 1380 O O . PHE A 1 172 ? 1.554 0.516 8.207 1.00 97.75 172 PHE A O 1
ATOM 1387 N N . ILE A 1 173 ? 1.073 -1.677 8.301 1.00 96.94 173 ILE A N 1
ATOM 1388 C CA . ILE A 1 173 ? 2.469 -2.129 8.240 1.00 96.94 173 ILE A CA 1
ATOM 1389 C C . ILE A 1 173 ? 3.038 -1.913 6.834 1.00 96.94 173 ILE A C 1
ATOM 1391 O O . ILE A 1 173 ? 4.130 -1.369 6.666 1.00 96.94 173 ILE A O 1
ATOM 1395 N N . GLY A 1 174 ? 2.266 -2.266 5.810 1.00 95.31 174 GLY A N 1
ATOM 1396 C CA . GLY A 1 174 ? 2.646 -2.110 4.410 1.00 95.31 174 GLY A CA 1
ATOM 1397 C C . GLY A 1 174 ? 1.985 -3.157 3.532 1.00 95.31 174 GLY A C 1
ATOM 1398 O O . GLY A 1 174 ? 1.101 -3.881 3.983 1.00 95.31 174 GLY A O 1
ATOM 1399 N N . ALA A 1 175 ? 2.421 -3.233 2.280 1.00 94.81 175 ALA A N 1
ATOM 1400 C CA . ALA A 1 175 ? 1.995 -4.283 1.369 1.00 94.81 175 ALA A CA 1
ATOM 1401 C C . ALA A 1 175 ? 3.174 -4.883 0.609 1.00 94.81 175 ALA A C 1
ATOM 1403 O O . ALA A 1 175 ? 4.076 -4.150 0.192 1.00 94.81 175 ALA A O 1
ATOM 1404 N N . ALA A 1 176 ? 3.128 -6.191 0.398 1.00 94.75 176 ALA A N 1
ATOM 1405 C CA . ALA A 1 176 ? 4.089 -6.934 -0.403 1.00 94.75 176 ALA A CA 1
ATOM 1406 C C . ALA A 1 176 ? 3.377 -7.660 -1.555 1.00 94.75 176 ALA A C 1
ATOM 1408 O O . ALA A 1 176 ? 2.228 -8.078 -1.391 1.00 94.75 176 ALA A O 1
ATOM 1409 N N . PRO A 1 177 ? 4.028 -7.792 -2.720 1.00 94.12 177 PRO A N 1
ATOM 1410 C CA . PRO A 1 177 ? 3.518 -8.623 -3.802 1.00 94.12 177 PRO A CA 1
ATOM 1411 C C . PRO A 1 177 ? 3.621 -10.107 -3.442 1.00 94.12 177 PRO A C 1
ATOM 1413 O O . PRO A 1 177 ? 4.545 -10.496 -2.745 1.00 94.12 177 PRO A O 1
ATOM 1416 N N . ALA A 1 178 ? 2.737 -10.943 -3.972 1.00 89.88 178 ALA A N 1
ATOM 1417 C CA . ALA A 1 178 ? 2.891 -12.392 -3.933 1.00 89.88 178 ALA A CA 1
ATOM 1418 C C . ALA A 1 178 ? 3.854 -12.889 -5.035 1.00 89.88 178 ALA A C 1
ATOM 1420 O O . ALA A 1 178 ? 4.296 -12.138 -5.914 1.00 89.88 178 ALA A O 1
ATOM 1421 N N . VAL A 1 179 ? 4.196 -14.182 -4.994 1.00 85.56 179 VAL A N 1
ATOM 1422 C CA . VAL A 1 179 ? 5.167 -14.821 -5.911 1.00 85.56 179 VAL A CA 1
ATOM 1423 C C . VAL A 1 179 ? 4.755 -14.763 -7.388 1.00 85.56 179 VAL A C 1
ATOM 1425 O O . VAL A 1 179 ? 5.602 -14.840 -8.280 1.00 85.56 179 VAL A O 1
ATOM 1428 N N . ASP A 1 180 ? 3.458 -14.653 -7.661 1.00 84.81 180 ASP A N 1
ATOM 1429 C CA . ASP A 1 180 ? 2.859 -14.679 -8.996 1.00 84.81 180 ASP A CA 1
ATOM 1430 C C . ASP A 1 180 ? 2.937 -13.328 -9.726 1.00 84.81 180 ASP A C 1
ATOM 1432 O O . ASP A 1 180 ? 2.605 -13.230 -10.909 1.00 84.81 180 ASP A O 1
ATOM 1436 N N . VAL A 1 181 ? 3.429 -12.287 -9.055 1.00 85.69 181 VAL A N 1
ATOM 1437 C CA . VAL A 1 181 ? 3.518 -10.942 -9.612 1.00 85.69 181 VAL A CA 1
ATOM 1438 C C . VAL A 1 181 ? 4.656 -10.810 -10.629 1.00 85.69 181 VAL A C 1
ATOM 1440 O O . VAL A 1 181 ? 5.780 -11.285 -10.444 1.00 85.69 181 VAL A O 1
ATOM 1443 N N . LEU A 1 182 ? 4.371 -10.088 -11.714 1.00 89.31 182 LEU A N 1
ATOM 1444 C CA . LEU A 1 182 ? 5.323 -9.725 -12.760 1.00 89.31 182 LEU A CA 1
ATOM 1445 C C . LEU A 1 182 ? 5.638 -8.225 -12.694 1.00 89.31 182 LEU A C 1
ATOM 1447 O O . LEU A 1 182 ? 4.749 -7.387 -12.853 1.00 89.31 182 LEU A O 1
ATOM 1451 N N . LEU A 1 183 ? 6.910 -7.863 -12.516 1.00 90.50 183 LEU A N 1
ATOM 1452 C CA . LEU A 1 183 ? 7.367 -6.491 -12.749 1.00 90.50 183 LEU A CA 1
ATOM 1453 C C . LEU A 1 183 ? 7.363 -6.192 -14.244 1.00 90.50 183 LEU A C 1
ATOM 1455 O O . LEU A 1 183 ? 7.708 -7.048 -15.053 1.00 90.50 183 LEU A O 1
ATOM 1459 N N . GLY A 1 184 ? 7.023 -4.965 -14.618 1.00 88.88 184 GLY A N 1
ATOM 1460 C CA . GLY A 1 184 ? 7.069 -4.522 -16.005 1.00 88.88 184 GLY A CA 1
ATOM 1461 C C . GLY A 1 184 ? 7.145 -3.011 -16.122 1.00 88.88 184 GLY A C 1
ATOM 1462 O O . GLY A 1 184 ? 7.223 -2.293 -15.128 1.00 88.88 184 GLY A O 1
ATOM 1463 N N . THR A 1 185 ? 7.107 -2.517 -17.352 1.00 89.50 185 THR A N 1
ATOM 1464 C CA . THR A 1 185 ? 7.204 -1.083 -17.632 1.00 89.50 185 THR A CA 1
ATOM 1465 C C . THR A 1 185 ? 5.967 -0.578 -18.348 1.00 89.50 185 THR A C 1
ATOM 1467 O O . THR A 1 185 ? 5.298 -1.322 -19.062 1.00 89.50 185 THR A O 1
ATOM 1470 N N . ASP A 1 186 ? 5.674 0.699 -18.177 1.00 89.88 186 ASP A N 1
ATOM 1471 C CA . ASP A 1 186 ? 4.638 1.413 -18.919 1.00 89.88 186 ASP A CA 1
ATOM 1472 C C . ASP A 1 186 ? 5.126 2.852 -19.161 1.00 89.88 186 ASP A C 1
ATOM 1474 O O . ASP A 1 186 ? 6.194 3.236 -18.678 1.00 89.88 186 ASP A O 1
ATOM 1478 N N . ILE A 1 187 ? 4.415 3.641 -19.964 1.00 88.31 187 ILE A N 1
ATOM 1479 C CA . ILE A 1 187 ? 4.860 4.971 -20.395 1.00 88.31 187 ILE A CA 1
ATOM 1480 C C . ILE A 1 187 ? 3.756 5.992 -20.137 1.00 88.31 187 ILE A C 1
ATOM 1482 O O . ILE A 1 187 ? 2.597 5.804 -20.506 1.00 88.31 187 ILE A O 1
ATOM 1486 N N . ILE A 1 188 ? 4.126 7.112 -19.516 1.00 83.69 188 ILE A N 1
ATOM 1487 C CA . ILE A 1 188 ? 3.293 8.315 -19.460 1.00 83.69 188 ILE A CA 1
ATOM 1488 C C . ILE A 1 188 ? 3.863 9.327 -20.448 1.00 83.69 188 ILE A C 1
ATOM 1490 O O . ILE A 1 188 ? 5.058 9.592 -20.444 1.00 83.69 188 ILE A O 1
ATOM 1494 N N . THR A 1 189 ? 3.009 9.939 -21.259 1.00 81.75 189 THR A N 1
ATOM 1495 C CA . THR A 1 189 ? 3.388 11.013 -22.185 1.00 81.75 189 THR A CA 1
ATOM 1496 C C . THR A 1 189 ? 2.703 12.314 -21.765 1.00 81.75 189 THR A C 1
ATOM 1498 O O . THR A 1 189 ? 1.561 12.550 -22.158 1.00 81.75 189 THR A O 1
ATOM 1501 N N . PRO A 1 190 ? 3.324 13.173 -20.933 1.00 75.12 190 PRO A N 1
ATOM 1502 C CA . PRO A 1 190 ? 2.745 14.472 -20.625 1.00 75.12 190 PRO A CA 1
ATOM 1503 C C . PRO A 1 190 ? 2.716 15.334 -21.889 1.00 75.12 190 PRO A C 1
ATOM 1505 O O . PRO A 1 190 ? 3.713 15.434 -22.607 1.00 75.12 190 PRO A O 1
ATOM 1508 N N . HIS A 1 191 ? 1.590 16.001 -22.124 1.00 72.94 191 HIS A N 1
ATOM 1509 C CA . HIS A 1 191 ? 1.441 16.976 -23.197 1.00 72.94 191 HIS A CA 1
ATOM 1510 C C . HIS A 1 191 ? 1.306 18.365 -22.574 1.00 72.94 191 HIS A C 1
ATOM 1512 O O . HIS A 1 191 ? 0.272 18.690 -22.001 1.00 72.94 191 HIS A O 1
ATOM 1518 N N . GLN A 1 192 ? 2.345 19.198 -22.677 1.00 69.19 192 GLN A N 1
ATOM 1519 C CA . GLN A 1 192 ? 2.242 20.609 -22.272 1.00 69.19 192 GLN A CA 1
ATOM 1520 C C . GLN A 1 192 ? 1.411 21.439 -23.269 1.00 69.19 192 GLN A C 1
ATOM 1522 O O . GLN A 1 192 ? 0.948 22.522 -22.932 1.00 69.19 192 GLN A O 1
ATOM 1527 N N . HIS A 1 193 ? 1.233 20.947 -24.501 1.00 75.19 193 HIS A N 1
ATOM 1528 C CA . HIS A 1 193 ? 0.390 21.547 -25.535 1.00 75.19 193 HIS A CA 1
ATOM 1529 C C . HIS A 1 193 ? -0.094 20.447 -26.507 1.00 75.19 193 HIS A C 1
ATOM 1531 O O . HIS A 1 193 ? 0.729 19.597 -26.859 1.00 75.19 193 HIS A O 1
ATOM 1537 N N . PRO A 1 194 ? -1.353 20.460 -26.997 1.00 70.94 194 PRO A N 1
ATOM 1538 C CA . PRO A 1 194 ? -1.918 19.389 -27.837 1.00 70.94 194 PRO A CA 1
ATOM 1539 C C . PRO A 1 194 ? -1.128 19.075 -29.116 1.00 70.94 194 PRO A C 1
ATOM 1541 O O . PRO A 1 194 ? -1.080 17.934 -29.556 1.00 70.94 194 PRO A O 1
ATOM 1544 N N . LEU A 1 195 ? -0.484 20.090 -29.698 1.00 77.31 195 LEU A N 1
ATOM 1545 C CA . LEU A 1 195 ? 0.275 19.977 -30.952 1.00 77.31 195 LEU A CA 1
ATOM 1546 C C . LEU A 1 195 ? 1.786 19.756 -30.758 1.00 77.31 195 LEU A C 1
ATOM 1548 O O . LEU A 1 195 ? 2.513 19.590 -31.736 1.00 77.31 195 LEU A O 1
ATOM 1552 N N . LYS A 1 196 ? 2.296 19.794 -29.517 1.00 75.00 196 LYS A N 1
ATOM 1553 C CA . LYS A 1 196 ? 3.722 19.546 -29.253 1.00 75.00 196 LYS A CA 1
ATOM 1554 C C . LYS A 1 196 ? 3.983 18.046 -29.168 1.00 75.00 196 LYS A C 1
ATOM 1556 O O . LYS A 1 196 ? 3.170 17.294 -28.631 1.00 75.00 196 LYS A O 1
ATOM 1561 N N . LYS A 1 197 ? 5.153 17.624 -29.659 1.00 75.31 197 LYS A N 1
ATOM 1562 C CA . LYS A 1 197 ? 5.596 16.231 -29.550 1.00 75.31 197 LYS A CA 1
ATOM 1563 C C . LYS A 1 197 ? 5.615 15.812 -28.070 1.00 75.31 197 LYS A C 1
ATOM 1565 O O . LYS A 1 197 ? 6.215 16.532 -27.269 1.00 75.31 197 LYS A O 1
ATOM 1570 N N . PRO A 1 198 ? 4.971 14.691 -27.703 1.00 77.69 198 PRO A N 1
ATOM 1571 C CA . PRO A 1 198 ? 5.024 14.185 -26.340 1.00 77.69 198 PRO A CA 1
ATOM 1572 C C . PRO A 1 198 ? 6.450 13.818 -25.948 1.00 77.69 198 PRO A C 1
ATOM 1574 O O . PRO A 1 198 ? 7.233 13.369 -26.786 1.00 77.69 198 PRO A O 1
ATOM 1577 N N . THR A 1 199 ? 6.747 13.934 -24.656 1.00 78.81 199 THR A N 1
ATOM 1578 C CA . THR A 1 199 ? 7.966 13.378 -24.063 1.00 78.81 199 THR A CA 1
ATOM 1579 C C . THR A 1 199 ? 7.598 12.076 -23.355 1.00 78.81 199 THR A C 1
ATOM 1581 O O . THR A 1 199 ? 6.943 12.134 -22.314 1.00 78.81 199 THR A O 1
ATOM 1584 N N . PRO A 1 200 ? 7.959 10.900 -23.897 1.00 83.12 200 PRO A N 1
ATOM 1585 C CA . PRO A 1 200 ? 7.750 9.632 -23.212 1.00 83.12 200 PRO A CA 1
ATOM 1586 C C . PRO A 1 200 ? 8.506 9.603 -21.885 1.00 83.12 200 PRO A C 1
ATOM 1588 O O . PRO A 1 200 ? 9.707 9.859 -21.846 1.00 83.12 200 PRO A O 1
ATOM 1591 N N . LEU A 1 201 ? 7.798 9.262 -20.814 1.00 85.75 201 LEU A N 1
ATOM 1592 C CA . LEU A 1 201 ? 8.339 9.020 -19.482 1.00 85.75 201 LEU A CA 1
ATOM 1593 C C . LEU A 1 201 ? 8.045 7.563 -19.102 1.00 85.75 201 LEU A C 1
ATOM 1595 O O . LEU A 1 201 ? 6.978 7.282 -18.543 1.00 85.75 201 LEU A O 1
ATOM 1599 N N . PRO A 1 202 ? 8.936 6.622 -19.462 1.00 88.12 202 PRO A N 1
ATOM 1600 C CA . PRO A 1 202 ? 8.845 5.238 -19.023 1.00 88.12 202 PRO A CA 1
ATOM 1601 C C . PRO A 1 202 ? 8.932 5.127 -17.500 1.00 88.12 202 PRO A C 1
ATOM 1603 O O . PRO A 1 202 ? 9.696 5.843 -16.856 1.00 88.12 202 PRO A O 1
ATOM 1606 N N . PHE A 1 203 ? 8.177 4.207 -16.915 1.00 90.12 203 PHE A N 1
ATOM 1607 C CA . PHE A 1 203 ? 8.184 3.951 -15.480 1.00 90.12 203 PHE A CA 1
ATOM 1608 C C . PHE A 1 203 ? 8.003 2.468 -15.176 1.00 90.12 203 PHE A C 1
ATOM 1610 O O . PHE A 1 203 ? 7.427 1.720 -15.970 1.00 90.12 203 PHE A O 1
ATOM 1617 N N . LEU A 1 204 ? 8.496 2.050 -14.011 1.00 91.19 204 LEU A N 1
ATOM 1618 C CA . LEU A 1 204 ? 8.328 0.690 -13.514 1.00 91.19 204 LEU A CA 1
ATOM 1619 C C . LEU A 1 204 ? 6.966 0.539 -12.827 1.00 91.19 204 LEU A C 1
ATOM 1621 O O . LEU A 1 204 ? 6.576 1.367 -12.002 1.00 91.19 204 LEU A O 1
ATOM 1625 N N . LYS A 1 205 ? 6.266 -0.550 -13.136 1.00 91.69 205 LYS A N 1
ATOM 1626 C CA . LYS A 1 205 ? 5.014 -0.953 -12.499 1.00 91.69 205 LYS A CA 1
ATOM 1627 C C . LYS A 1 205 ? 5.034 -2.438 -12.130 1.00 91.69 205 LYS A C 1
ATOM 1629 O O . LYS A 1 205 ? 5.880 -3.187 -12.618 1.00 91.69 205 LYS A O 1
ATOM 1634 N N . MET A 1 206 ? 4.060 -2.884 -11.343 1.00 91.56 206 MET A N 1
ATOM 1635 C CA . MET A 1 206 ? 3.705 -4.306 -11.316 1.00 91.56 206 MET A CA 1
ATOM 1636 C C . MET A 1 206 ? 2.516 -4.536 -12.234 1.00 91.56 206 MET A C 1
ATOM 1638 O O . MET A 1 206 ? 1.600 -3.714 -12.270 1.00 91.56 206 MET A O 1
ATOM 1642 N N . GLN A 1 207 ? 2.556 -5.611 -13.012 1.00 91.81 207 GLN A N 1
ATOM 1643 C CA . GLN A 1 207 ? 1.491 -5.954 -13.943 1.00 91.81 207 GLN A CA 1
ATOM 1644 C C . GLN A 1 207 ? 0.257 -6.494 -13.212 1.00 91.81 207 GLN A C 1
ATOM 1646 O O . GLN A 1 207 ? 0.338 -6.940 -12.069 1.00 91.81 207 GLN A O 1
ATOM 1651 N N . ALA A 1 208 ? -0.889 -6.421 -13.887 1.00 92.38 208 ALA A N 1
ATOM 1652 C CA . ALA A 1 208 ? -2.117 -7.045 -13.418 1.00 92.38 208 ALA A CA 1
ATOM 1653 C C . ALA A 1 208 ? -2.007 -8.581 -13.432 1.00 92.38 208 ALA A C 1
ATOM 1655 O O . ALA A 1 208 ? -1.170 -9.148 -14.137 1.00 92.38 208 ALA A O 1
ATOM 1656 N N . GLY A 1 209 ? -2.874 -9.235 -12.665 1.00 90.69 209 GLY A N 1
ATOM 1657 C CA . GLY A 1 209 ? -2.992 -10.687 -12.549 1.00 90.69 209 GLY A CA 1
ATOM 1658 C C . GLY A 1 209 ? -2.339 -11.272 -11.298 1.00 90.69 209 GLY A C 1
ATOM 1659 O O . GLY A 1 209 ? -2.826 -12.286 -10.809 1.00 90.69 209 GLY A O 1
ATOM 1660 N N . GLY A 1 210 ? -1.293 -10.633 -10.764 1.00 90.06 210 GLY A N 1
ATOM 1661 C CA . GLY A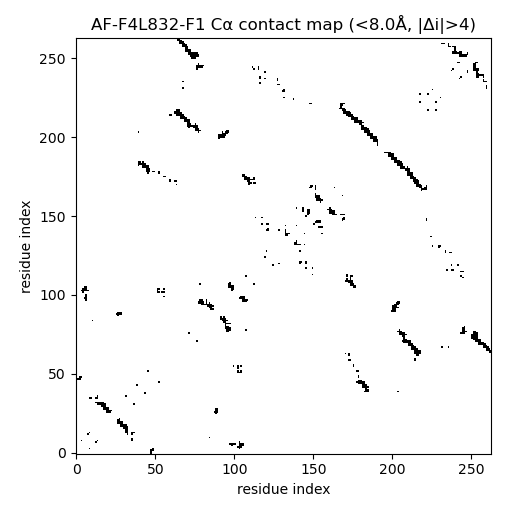 1 210 ? -0.645 -11.070 -9.525 1.00 90.06 210 GLY A CA 1
ATOM 1662 C C . GLY A 1 210 ? -1.311 -10.514 -8.265 1.00 90.06 210 GLY A C 1
ATOM 1663 O O . GLY A 1 210 ? -2.049 -9.527 -8.334 1.00 90.06 210 GLY A O 1
ATOM 1664 N N . HIS A 1 211 ? -1.026 -11.120 -7.115 1.00 94.12 211 HIS A N 1
ATOM 1665 C CA . HIS A 1 211 ? -1.660 -10.765 -5.842 1.00 94.12 211 HIS A CA 1
ATOM 1666 C C . HIS A 1 211 ? -0.793 -9.847 -4.980 1.00 94.12 211 HIS A C 1
ATOM 1668 O O . HIS A 1 211 ? 0.432 -9.805 -5.092 1.00 94.12 211 HIS A O 1
ATOM 1674 N N . PHE A 1 212 ? -1.446 -9.091 -4.105 1.00 94.50 212 PHE A N 1
ATOM 1675 C CA . PHE A 1 212 ? -0.811 -8.278 -3.077 1.00 94.50 212 PHE A CA 1
ATOM 1676 C C . PHE A 1 212 ? -1.381 -8.598 -1.709 1.00 94.50 212 PHE A C 1
ATOM 1678 O O . PHE A 1 212 ? -2.594 -8.704 -1.552 1.00 94.50 212 PHE A O 1
ATOM 1685 N N . GLN A 1 213 ? -0.494 -8.647 -0.722 1.00 96.44 213 GLN A N 1
ATOM 1686 C CA . GLN A 1 213 ? -0.818 -8.853 0.680 1.00 96.44 213 GLN A CA 1
ATOM 1687 C C . GLN A 1 213 ? -0.573 -7.561 1.464 1.00 96.44 213 GLN A C 1
ATOM 1689 O O . GLN A 1 213 ? 0.548 -7.052 1.511 1.00 96.44 213 GLN A O 1
ATOM 1694 N N . PHE A 1 214 ? -1.631 -7.019 2.059 1.00 97.19 214 PHE A N 1
ATOM 1695 C CA . PHE A 1 214 ? -1.668 -5.804 2.871 1.00 97.19 214 PHE A CA 1
ATOM 1696 C C . PHE A 1 214 ? -1.700 -6.188 4.347 1.00 97.19 214 PHE A C 1
ATOM 1698 O O . PHE A 1 214 ? -2.614 -6.884 4.772 1.00 97.19 214 PHE A O 1
ATOM 1705 N N . TYR A 1 215 ? -0.738 -5.716 5.131 1.00 98.19 215 TYR A N 1
ATOM 1706 C CA . TYR A 1 215 ? -0.547 -6.121 6.521 1.00 98.19 215 TYR A CA 1
ATOM 1707 C C . TYR A 1 215 ? -0.965 -5.033 7.502 1.00 98.19 215 TYR A C 1
ATOM 1709 O O . TYR A 1 215 ? -0.588 -3.862 7.358 1.00 98.19 215 TYR A O 1
ATOM 1717 N N . PHE A 1 216 ? -1.686 -5.443 8.542 1.00 98.38 216 PHE A N 1
ATOM 1718 C CA . PHE A 1 216 ? -2.225 -4.564 9.570 1.00 98.38 216 PHE A CA 1
ATOM 1719 C C . PHE A 1 216 ? -1.952 -5.129 10.964 1.00 98.38 216 PHE A C 1
ATOM 1721 O O . PHE A 1 216 ? -1.999 -6.337 11.191 1.00 98.38 216 PHE A O 1
ATOM 1728 N N . TYR A 1 217 ? -1.720 -4.233 11.913 1.00 98.12 217 TYR A N 1
ATOM 1729 C CA . TYR A 1 217 ? -1.887 -4.504 13.331 1.00 98.12 217 TYR A CA 1
ATOM 1730 C C . TYR A 1 217 ? -3.144 -3.781 13.804 1.00 98.12 217 TYR A C 1
ATOM 1732 O O . TYR A 1 217 ? -3.189 -2.549 13.808 1.00 98.12 217 TYR A O 1
ATOM 1740 N N . LEU A 1 218 ? -4.165 -4.531 14.195 1.00 97.94 218 LEU A N 1
ATOM 1741 C CA . LEU A 1 218 ? -5.403 -4.013 14.763 1.00 97.94 218 LEU A CA 1
ATOM 1742 C C . LEU A 1 218 ? -5.323 -4.113 16.286 1.00 97.94 218 LEU A C 1
ATOM 1744 O O . LEU A 1 218 ? -5.234 -5.211 16.835 1.00 97.94 218 LEU A O 1
ATOM 1748 N N . SER A 1 219 ? -5.314 -2.972 16.979 1.00 97.62 219 SER A N 1
ATOM 1749 C CA . SER A 1 219 ? -5.157 -2.957 18.435 1.00 97.62 219 SER A CA 1
ATOM 1750 C C . SER A 1 219 ? -6.426 -3.424 19.147 1.00 97.62 219 SER A C 1
ATOM 1752 O O . SER A 1 219 ? -7.545 -3.187 18.684 1.00 97.62 219 SER A O 1
ATOM 1754 N N . ALA A 1 220 ? -6.264 -4.016 20.334 1.00 96.81 220 ALA A N 1
ATOM 1755 C CA . ALA A 1 220 ? -7.386 -4.365 21.208 1.00 96.81 220 ALA A CA 1
ATOM 1756 C C . ALA A 1 220 ? -8.237 -3.134 21.580 1.00 96.81 220 ALA A C 1
ATOM 1758 O O . ALA A 1 220 ? -9.455 -3.220 21.693 1.00 96.81 220 ALA A O 1
ATOM 1759 N N . HIS A 1 221 ? -7.600 -1.966 21.730 1.00 95.50 221 HIS A N 1
ATOM 1760 C CA . HIS A 1 221 ? -8.304 -0.725 22.045 1.00 95.50 221 HIS A CA 1
ATOM 1761 C C . HIS A 1 221 ? -9.255 -0.309 20.919 1.00 95.50 221 HIS A C 1
ATOM 1763 O O . HIS A 1 221 ? -10.435 -0.085 21.168 1.00 95.50 221 HIS A O 1
ATOM 1769 N N . VAL A 1 222 ? -8.779 -0.246 19.673 1.00 94.81 222 VAL A N 1
ATOM 1770 C CA . VAL A 1 222 ? -9.627 0.140 18.535 1.00 94.81 222 VAL A CA 1
ATOM 1771 C C . VAL A 1 222 ? -10.669 -0.940 18.248 1.00 94.81 222 VAL A C 1
ATOM 1773 O O . VAL A 1 222 ? -11.832 -0.618 18.008 1.00 94.81 222 VAL A O 1
ATOM 1776 N N . THR A 1 223 ? -10.288 -2.216 18.346 1.00 94.81 223 THR A N 1
ATOM 1777 C CA . THR A 1 223 ? -11.207 -3.334 18.085 1.00 94.81 223 THR A CA 1
ATOM 1778 C C . THR A 1 223 ? -12.285 -3.526 19.148 1.00 94.81 223 THR A C 1
ATOM 1780 O O . THR A 1 223 ? -13.301 -4.154 18.863 1.00 94.81 223 THR A O 1
ATOM 1783 N N . SER A 1 224 ? -12.133 -2.914 20.329 1.00 93.31 224 SER A N 1
ATOM 1784 C CA . SER A 1 224 ? -13.216 -2.813 21.318 1.00 93.31 224 SER A CA 1
ATOM 1785 C C . SER A 1 224 ? -14.378 -1.921 20.859 1.00 93.31 224 SER A C 1
ATOM 1787 O O . SER A 1 224 ? -15.494 -2.081 21.343 1.00 93.31 224 SER A O 1
ATOM 1789 N N . PHE A 1 225 ? -14.135 -1.013 19.907 1.00 92.25 225 PHE A N 1
ATOM 1790 C CA . PHE A 1 225 ? -15.161 -0.157 19.300 1.00 92.25 225 PHE A CA 1
ATOM 1791 C C . PHE A 1 225 ? -15.613 -0.673 17.934 1.00 92.25 225 PHE A C 1
ATOM 1793 O O . PHE A 1 225 ? -16.792 -0.599 17.597 1.00 92.25 225 PHE A O 1
ATOM 1800 N N . PHE A 1 226 ? -14.666 -1.195 17.156 1.00 93.00 226 PHE A N 1
ATOM 1801 C CA . PHE A 1 226 ? -14.873 -1.627 15.780 1.00 93.00 226 PHE A CA 1
ATOM 1802 C C . PHE A 1 226 ? -14.384 -3.066 15.620 1.00 93.00 226 PHE A C 1
ATOM 1804 O O . PHE A 1 226 ? -13.172 -3.268 15.495 1.00 93.00 226 PHE A O 1
ATOM 1811 N N . PRO A 1 227 ? -15.277 -4.073 15.627 1.00 93.44 227 PRO A N 1
ATOM 1812 C CA . PRO A 1 227 ? -14.876 -5.467 15.487 1.00 93.44 227 PRO A CA 1
ATOM 1813 C C . PRO A 1 227 ? -13.899 -5.657 14.323 1.00 93.44 227 PRO A C 1
ATOM 1815 O O . PRO A 1 227 ? -14.115 -5.120 13.235 1.00 93.44 227 PRO A O 1
ATOM 1818 N N . ALA A 1 228 ? -12.820 -6.411 14.556 1.00 96.00 228 ALA A N 1
ATOM 1819 C CA . ALA A 1 228 ? -11.728 -6.563 13.590 1.00 96.00 228 ALA A CA 1
ATOM 1820 C C . ALA A 1 228 ? -12.225 -6.978 12.194 1.00 96.00 228 ALA A C 1
ATOM 1822 O O . ALA A 1 228 ? -11.753 -6.450 11.193 1.00 96.00 228 ALA A O 1
ATOM 1823 N N . ASP A 1 229 ? -13.226 -7.856 12.144 1.00 96.12 229 ASP A N 1
ATOM 1824 C CA . ASP A 1 229 ? -13.791 -8.392 10.902 1.00 96.12 229 ASP A CA 1
ATOM 1825 C C . ASP A 1 229 ? -14.493 -7.296 10.096 1.00 96.12 229 ASP A C 1
ATOM 1827 O O . ASP A 1 229 ? -14.258 -7.154 8.902 1.00 96.12 229 ASP A O 1
ATOM 1831 N N . GLN A 1 230 ? -15.251 -6.424 10.769 1.00 93.94 230 GLN A N 1
ATOM 1832 C CA . GLN A 1 230 ? -15.906 -5.286 10.123 1.00 93.94 230 GLN A CA 1
ATOM 1833 C C . GLN A 1 230 ? -14.894 -4.244 9.626 1.00 93.94 230 GLN A C 1
ATOM 1835 O O . GLN A 1 230 ? -15.094 -3.636 8.573 1.00 93.94 230 GLN A O 1
ATOM 1840 N N . LEU A 1 231 ? -13.792 -4.030 10.359 1.00 95.50 231 LEU A N 1
ATOM 1841 C CA . LEU A 1 231 ? -12.702 -3.163 9.897 1.00 95.50 231 LEU A CA 1
ATOM 1842 C C . LEU A 1 231 ? -12.034 -3.727 8.640 1.00 95.50 231 LEU A C 1
ATOM 1844 O O . LEU A 1 231 ? -11.804 -2.984 7.685 1.00 95.50 231 LEU A O 1
ATOM 1848 N N . LEU A 1 232 ? -11.737 -5.027 8.628 1.00 97.56 232 LEU A N 1
ATOM 1849 C CA . LEU A 1 232 ? -11.115 -5.693 7.485 1.00 97.56 232 LEU A CA 1
ATOM 1850 C C . LEU A 1 232 ? -12.050 -5.725 6.273 1.00 97.56 232 LEU A C 1
ATOM 1852 O O . LEU A 1 232 ? -11.601 -5.407 5.173 1.00 97.56 232 LEU A O 1
ATOM 1856 N N . ASP A 1 233 ? -13.345 -5.983 6.469 1.00 95.38 233 ASP A N 1
ATOM 1857 C CA . ASP A 1 233 ? -14.365 -5.877 5.420 1.00 95.38 233 ASP A CA 1
ATOM 1858 C C . ASP A 1 233 ? -14.420 -4.465 4.833 1.00 95.38 233 ASP A C 1
ATOM 1860 O O . ASP A 1 233 ? -14.445 -4.288 3.612 1.00 95.38 233 ASP A O 1
ATOM 1864 N N . CYS A 1 234 ? -14.401 -3.440 5.687 1.00 94.50 234 CYS A N 1
ATOM 1865 C CA . CYS A 1 234 ? -14.375 -2.048 5.255 1.00 94.50 234 CYS A CA 1
ATOM 1866 C C . CYS A 1 234 ? -13.119 -1.743 4.423 1.00 94.50 234 CYS A C 1
ATOM 1868 O O . CYS A 1 234 ? -13.211 -1.142 3.350 1.00 94.50 234 CYS A O 1
ATOM 1870 N N . PHE A 1 235 ? -11.938 -2.166 4.879 1.00 96.19 235 PHE A N 1
ATOM 1871 C CA . PHE A 1 235 ? -10.687 -1.958 4.147 1.00 96.19 235 PHE A CA 1
ATOM 1872 C C . PHE A 1 235 ? -10.667 -2.712 2.816 1.00 96.19 235 PHE A C 1
ATOM 1874 O O . PHE A 1 235 ? -10.292 -2.124 1.801 1.00 96.19 235 PHE A O 1
ATOM 1881 N N . ALA A 1 236 ? -11.115 -3.968 2.786 1.00 96.31 236 ALA A N 1
ATOM 1882 C CA . ALA A 1 236 ? -11.202 -4.777 1.573 1.00 96.31 236 ALA A CA 1
ATOM 1883 C C . ALA A 1 236 ? -12.144 -4.137 0.541 1.00 96.31 236 ALA A C 1
ATOM 1885 O O . ALA A 1 236 ? -11.789 -3.999 -0.634 1.00 96.31 236 ALA A O 1
ATOM 1886 N N . GLN A 1 237 ? -13.306 -3.645 0.982 1.00 94.31 237 GLN A N 1
ATOM 1887 C CA . GLN A 1 237 ? -14.243 -2.910 0.131 1.00 94.31 237 GLN A CA 1
ATOM 1888 C C . GLN A 1 237 ? -13.646 -1.601 -0.393 1.00 94.31 237 GLN A C 1
ATOM 1890 O O . GLN A 1 237 ? -13.801 -1.290 -1.573 1.00 94.31 237 GLN A O 1
ATOM 1895 N N . MET A 1 238 ? -12.930 -0.837 0.438 1.00 93.44 238 MET A N 1
ATOM 1896 C CA . MET A 1 238 ? -12.268 0.400 0.004 1.00 93.44 238 MET A CA 1
ATOM 1897 C C . MET A 1 238 ? -11.166 0.140 -1.023 1.00 93.44 238 MET A C 1
ATOM 1899 O O . MET A 1 238 ? -11.105 0.837 -2.038 1.00 93.44 238 MET A O 1
ATOM 1903 N N . LEU A 1 239 ? -10.321 -0.866 -0.783 1.00 94.31 239 LEU A N 1
ATOM 1904 C CA . LEU A 1 239 ? -9.279 -1.286 -1.719 1.00 94.31 239 LEU A CA 1
ATOM 1905 C C . LEU A 1 239 ? -9.891 -1.717 -3.055 1.00 94.31 239 LEU A C 1
ATOM 1907 O O . LEU A 1 239 ? -9.435 -1.263 -4.101 1.00 94.31 239 LEU A O 1
ATOM 1911 N N . THR A 1 240 ? -10.973 -2.494 -3.022 1.00 93.94 240 THR A N 1
ATOM 1912 C CA . THR A 1 240 ? -11.672 -2.948 -4.233 1.00 93.94 240 THR A CA 1
ATOM 1913 C C . THR A 1 240 ? -12.342 -1.790 -4.979 1.00 93.94 240 THR A C 1
ATOM 1915 O O . THR A 1 240 ? -12.267 -1.680 -6.202 1.00 93.94 240 THR A O 1
ATOM 1918 N N . ARG A 1 241 ? -12.990 -0.870 -4.256 1.00 91.69 241 ARG A N 1
ATOM 1919 C CA . ARG A 1 241 ? -13.786 0.210 -4.856 1.00 91.69 241 ARG A CA 1
ATOM 1920 C C . ARG A 1 241 ? -12.941 1.341 -5.434 1.00 91.69 241 ARG A C 1
ATOM 1922 O O . ARG A 1 241 ? -13.330 1.922 -6.451 1.00 91.69 241 ARG A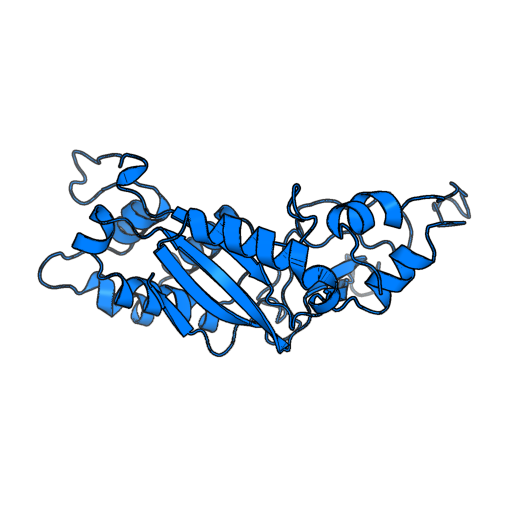 O 1
ATOM 1929 N N . TYR A 1 242 ? -11.849 1.691 -4.759 1.00 91.31 242 TYR A N 1
ATOM 1930 C CA . TYR A 1 242 ? -11.065 2.894 -5.054 1.00 91.31 242 TYR A CA 1
ATOM 1931 C C . TYR A 1 242 ? -9.623 2.614 -5.470 1.00 91.31 242 TYR A C 1
ATOM 1933 O O . TYR A 1 242 ? -8.963 3.511 -6.004 1.00 91.31 242 TYR A O 1
ATOM 1941 N N . GLY A 1 243 ? -9.138 1.397 -5.236 1.00 91.88 243 GLY A N 1
ATOM 1942 C CA . GLY A 1 243 ? -7.767 1.013 -5.517 1.00 91.88 243 GLY A CA 1
ATOM 1943 C C . GLY A 1 243 ? -6.738 1.654 -4.586 1.00 91.88 243 GLY A C 1
ATOM 1944 O O . GLY A 1 243 ? -7.050 2.367 -3.622 1.00 91.88 243 GLY A O 1
ATOM 1945 N N . LEU A 1 244 ? -5.472 1.403 -4.913 1.00 92.44 244 LEU A N 1
ATOM 1946 C CA . LEU A 1 244 ? -4.304 1.864 -4.173 1.00 92.44 244 LEU A CA 1
ATOM 1947 C C . LEU A 1 244 ? -3.185 2.333 -5.110 1.00 92.44 244 LEU A C 1
ATOM 1949 O O . LEU A 1 244 ? -2.953 1.763 -6.171 1.00 92.44 244 LEU A O 1
ATOM 1953 N N . GLY A 1 245 ? -2.422 3.331 -4.672 1.00 87.38 245 GLY A N 1
ATOM 1954 C CA . GLY A 1 245 ? -1.248 3.820 -5.390 1.00 87.38 245 GLY A CA 1
ATOM 1955 C C . GLY A 1 245 ? -1.543 5.058 -6.231 1.00 87.38 245 GLY A C 1
ATOM 1956 O O . GLY A 1 245 ? -2.477 5.817 -5.969 1.00 87.38 245 GLY A O 1
ATOM 1957 N N . ALA A 1 246 ? -0.689 5.313 -7.214 1.00 84.69 246 ALA A N 1
ATOM 1958 C CA . ALA A 1 246 ? -0.754 6.503 -8.042 1.00 84.69 246 ALA A CA 1
ATOM 1959 C C . ALA A 1 246 ? -1.625 6.286 -9.284 1.00 84.69 246 ALA A C 1
ATOM 1961 O O . ALA A 1 246 ? -1.672 5.201 -9.855 1.00 84.69 246 ALA A O 1
ATOM 1962 N N . LYS A 1 247 ? -2.241 7.377 -9.757 1.00 85.62 247 LYS A N 1
ATOM 1963 C CA . LYS A 1 247 ? -3.001 7.426 -11.018 1.00 85.62 247 LYS A CA 1
ATOM 1964 C C . LYS A 1 247 ? -4.178 6.443 -11.091 1.00 85.62 247 LYS A C 1
ATOM 1966 O O . LYS A 1 247 ? -4.473 5.927 -12.165 1.00 85.62 247 LYS A O 1
ATOM 1971 N N . THR A 1 248 ? -4.908 6.269 -9.992 1.00 86.88 248 THR A N 1
ATOM 1972 C CA . THR A 1 248 ? -6.100 5.402 -9.944 1.00 86.88 248 THR A CA 1
ATOM 1973 C C . THR A 1 248 ? -7.193 5.796 -10.946 1.00 86.88 248 THR A C 1
ATOM 1975 O O . THR A 1 248 ? -7.839 4.932 -11.530 1.00 86.88 248 THR A O 1
ATOM 1978 N N . ASN A 1 249 ? -7.314 7.087 -11.280 1.00 86.06 249 ASN A N 1
ATOM 1979 C CA . ASN A 1 249 ? -8.209 7.568 -12.346 1.00 86.06 249 ASN A CA 1
ATOM 1980 C C . ASN A 1 249 ? -7.817 7.098 -13.764 1.00 86.06 249 ASN A C 1
ATOM 1982 O O . ASN A 1 249 ? -8.632 7.178 -14.676 1.00 86.06 249 ASN A O 1
ATOM 1986 N N . TYR A 1 250 ? -6.578 6.638 -13.963 1.00 87.25 250 TYR A N 1
ATOM 1987 C CA . TYR A 1 250 ? -6.059 6.119 -15.236 1.00 87.25 250 TYR A CA 1
ATOM 1988 C C . TYR A 1 250 ? -5.965 4.590 -15.237 1.00 87.25 250 TYR A C 1
ATOM 1990 O O . TYR A 1 250 ? -5.142 4.032 -15.962 1.00 87.25 250 TYR A O 1
ATOM 1998 N N . ASP A 1 251 ? -6.793 3.929 -14.423 1.00 89.50 251 ASP A N 1
ATOM 1999 C CA . ASP A 1 251 ? -6.921 2.470 -14.360 1.00 89.50 251 ASP A CA 1
ATOM 2000 C C . ASP A 1 251 ? -5.733 1.727 -13.719 1.00 89.50 251 ASP A C 1
ATOM 2002 O O . ASP A 1 251 ? -5.593 0.514 -13.859 1.00 89.50 251 ASP A O 1
ATOM 2006 N N . PHE A 1 252 ? -4.877 2.445 -12.986 1.00 92.06 252 PHE A N 1
ATOM 2007 C CA . PHE A 1 252 ? -3.843 1.839 -12.145 1.00 92.06 252 PHE A CA 1
ATOM 2008 C C . PHE A 1 252 ? -4.367 1.525 -10.745 1.00 92.06 252 PHE A C 1
ATOM 2010 O O . PHE A 1 252 ? -5.246 2.209 -10.229 1.00 92.06 252 PHE A O 1
ATOM 2017 N N . GLY A 1 253 ? -3.776 0.525 -10.096 1.00 92.19 253 GLY A N 1
ATOM 2018 C CA . GLY A 1 253 ? -4.002 0.263 -8.680 1.00 92.19 253 GLY A CA 1
ATOM 2019 C C . GLY A 1 253 ? -5.355 -0.353 -8.351 1.00 92.19 253 GLY A C 1
ATOM 2020 O O . GLY A 1 253 ? -5.725 -0.362 -7.180 1.00 92.19 253 GLY A O 1
ATOM 2021 N N . ARG A 1 254 ? -6.100 -0.837 -9.354 1.00 94.25 254 ARG A N 1
ATOM 2022 C CA . ARG A 1 254 ? -7.331 -1.598 -9.126 1.00 94.25 254 ARG A CA 1
ATOM 2023 C C . ARG A 1 254 ? -7.009 -2.919 -8.445 1.00 94.25 254 ARG A C 1
ATOM 2025 O O . ARG A 1 254 ? -5.998 -3.544 -8.765 1.00 94.25 254 ARG A O 1
ATOM 2032 N N . ILE A 1 255 ? -7.877 -3.308 -7.522 1.00 95.31 255 ILE A N 1
ATOM 2033 C CA . ILE A 1 255 ? -7.770 -4.545 -6.762 1.00 95.31 255 ILE A CA 1
ATOM 2034 C C . ILE A 1 255 ? -9.101 -5.272 -6.923 1.00 95.31 255 ILE A C 1
ATOM 2036 O O . ILE A 1 255 ? -10.142 -4.700 -6.615 1.00 95.31 255 ILE A O 1
ATOM 2040 N N . ASP A 1 256 ? -9.055 -6.505 -7.403 1.00 93.31 256 ASP A N 1
ATOM 2041 C CA . ASP A 1 256 ? -10.200 -7.400 -7.498 1.00 93.31 256 ASP A CA 1
ATOM 2042 C C . ASP A 1 256 ? -10.087 -8.471 -6.401 1.00 93.31 256 ASP A C 1
ATOM 2044 O O . ASP A 1 256 ? -8.988 -8.814 -5.961 1.00 93.31 256 ASP A O 1
ATOM 2048 N N . GLN A 1 257 ? -11.232 -9.000 -5.959 1.00 85.88 257 GLN A N 1
ATOM 2049 C CA . GLN A 1 257 ? -11.311 -10.147 -5.039 1.00 85.88 257 GLN A CA 1
ATOM 2050 C C . GLN A 1 257 ? -10.464 -9.986 -3.761 1.00 85.88 257 GLN A C 1
ATOM 2052 O O . GLN A 1 257 ? -9.626 -10.825 -3.446 1.00 85.88 257 GLN A O 1
ATOM 2057 N N . ALA A 1 258 ? -10.681 -8.900 -3.011 1.00 93.62 258 ALA A N 1
ATOM 2058 C CA . ALA A 1 258 ? -9.999 -8.703 -1.737 1.00 93.62 258 ALA A CA 1
ATOM 2059 C C . ALA A 1 258 ? -10.587 -9.611 -0.636 1.00 93.62 258 ALA A C 1
ATOM 2061 O O . ALA A 1 258 ? -11.741 -9.441 -0.241 1.00 93.62 258 ALA A O 1
ATOM 2062 N N . THR A 1 259 ? -9.788 -10.542 -0.119 1.00 96.69 259 THR A N 1
ATOM 2063 C CA . THR A 1 259 ? -10.121 -11.436 1.007 1.00 96.69 259 THR A CA 1
ATOM 2064 C C . THR A 1 259 ? -9.194 -11.179 2.185 1.00 96.69 259 THR A C 1
ATOM 2066 O O . THR A 1 259 ? -8.085 -10.692 1.989 1.00 96.69 259 THR A O 1
ATOM 2069 N N . TRP A 1 260 ? -9.604 -11.504 3.409 1.00 97.75 260 TRP A N 1
ATOM 2070 C CA . TRP A 1 260 ? -8.803 -11.209 4.597 1.00 97.75 260 TRP A CA 1
ATOM 2071 C C . TRP A 1 260 ? -8.668 -12.395 5.546 1.00 97.75 260 TRP A C 1
ATOM 2073 O O . TRP A 1 260 ? -9.526 -13.273 5.604 1.00 97.75 260 TRP A O 1
ATOM 2083 N N . GLU A 1 261 ? -7.577 -12.391 6.309 1.00 96.25 261 GLU A N 1
ATOM 2084 C CA . GLU A 1 261 ? -7.301 -13.338 7.387 1.00 96.25 261 GLU A CA 1
ATOM 2085 C C . GLU A 1 261 ? -6.811 -12.606 8.645 1.00 96.25 261 GLU A C 1
ATOM 2087 O O . GLU A 1 261 ? -6.189 -11.542 8.570 1.00 96.25 261 GLU A O 1
ATOM 2092 N N . LYS A 1 262 ? -7.085 -13.197 9.811 1.00 95.12 262 LYS A N 1
ATOM 2093 C CA . LYS A 1 262 ? -6.519 -12.809 11.111 1.00 95.12 262 LYS A CA 1
ATOM 2094 C C . LYS A 1 262 ? -5.577 -13.913 11.576 1.00 95.12 262 LYS A C 1
ATOM 2096 O O . LYS A 1 262 ? -5.830 -15.081 11.279 1.00 95.12 262 LYS A O 1
ATOM 2101 N N . PHE A 1 263 ? -4.542 -13.561 12.325 1.00 90.94 263 PHE A N 1
ATOM 2102 C CA . PHE A 1 263 ? -3.579 -14.514 12.880 1.00 90.94 263 PHE A CA 1
ATOM 2103 C C . PHE A 1 263 ? -3.116 -14.105 14.273 1.00 90.94 263 PHE A C 1
ATOM 2105 O O . PHE A 1 263 ? -3.072 -12.886 14.557 1.00 90.94 263 PHE A O 1
#

Radius of gyration: 20.98 Å; Cα contacts (8 Å, |Δi|>4): 542; chains: 1; bounding box: 55×39×57 Å

Foldseek 3Di:
DAADLQLCLQQPQQAPQFDFDQDPNATEGDGGNPPSVCDAAVWDQLLNLVVLQVVVCVVLVVQFFKKKKWFFDFFFAFAFQVPARDPRYAPDAGTGFDADPPSSAGWFALVQLLVLLLVLLVVDPCVLCVVLQVPPVDHDDSVQLSCVARVQWRCPPVVDIDRHDPQLYKTFGTKGWDSRKMKYKDWDFDDPDPPDDTRTNIHIGIGGDTMMMTGMHDHPNSCVRPPPVSVLSSSQCSCQPQAGHPDSVVRHRHTHDIDMDGD

pLDDT: mean 86.72, std 10.64, range [52.66, 98.38]

Organism: Haliscomenobacter hydrossis (strain ATCC 27775 / DSM 1100 / LMG 10767 / O) (NCBI:txid760192)

Solvent-accessible surface area (backbone atoms only — not comparable t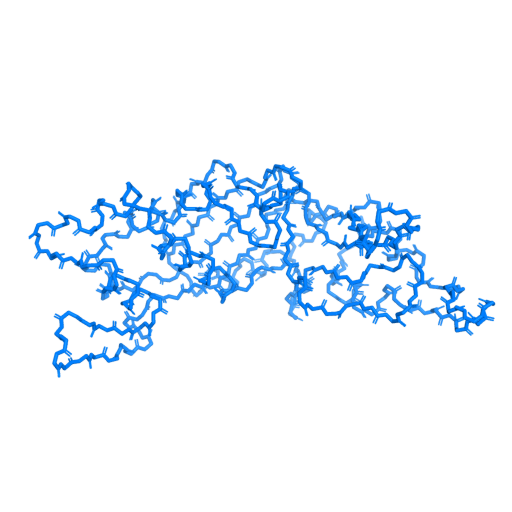o full-atom values): 13936 Å² total; per-residue (Å²): 122,81,71,68,50,47,32,53,37,58,80,45,38,42,59,37,64,52,42,92,42,78,54,96,91,38,50,43,80,44,66,40,33,64,63,47,46,47,40,48,67,73,35,42,62,39,59,52,33,53,72,40,50,51,53,50,50,52,60,50,50,74,67,32,41,31,37,36,39,26,31,28,26,75,72,4,37,29,43,42,73,87,46,82,45,68,89,76,47,72,79,42,54,38,26,20,66,45,47,40,88,86,47,13,42,60,44,44,54,12,69,59,53,45,51,47,55,49,53,52,61,72,68,69,43,60,84,65,45,39,79,60,32,70,32,86,93,57,76,43,54,73,65,41,49,47,30,35,59,74,64,30,27,45,46,87,44,78,92,64,62,41,77,52,54,79,78,43,27,49,43,50,64,24,31,39,64,40,56,72,20,34,36,27,59,52,72,48,60,63,64,95,43,96,89,51,85,62,54,70,42,29,27,41,32,36,38,44,76,14,38,36,42,37,31,25,25,77,18,72,60,52,36,73,75,41,50,63,66,61,52,50,52,37,50,33,50,47,36,44,74,62,28,50,66,48,60,44,94,75,40,17,10,32,28,44,80,52,46,74,53,74,103